Protein AF-A0A952P1G2-F1 (afdb_monomer_lite)

Radius of gyration: 32.98 Å; chains: 1; bounding box: 81×113×72 Å

pLDDT: mean 72.41, std 18.71, range [38.34, 98.12]

Foldseek 3Di:
DDPVVVVVVVVVVVVVVVVVVVVVVVVPPDDDDDDDDDDDDDDDPDDDDDDDDDDDDDDDDDDDDDPPWPLVVLVVLLVVLVVQQLVLQVQLLVLQVVLCVPPLWGAQDCVSSVGARPDPAHQKQKGALFWEDEDPVRPDDDPGGDHSLNLVVVCVVDVPVPSRYHYDPQHNPDDPNVCQVVDPPSQYIYSPKGKMKMWHDSRPDPDIFIWMAMNVRPIDGRDDPCVPPARQTPVRDHDDDDPDDPPDPPPPPDDDDDPVPDPDDDPPPPDPPDDDPPPPDPDDPDDDDDDDDDDDD

Secondary structure (DSSP, 8-state):
--HHHHHHHHHHHHHHHHHHHHHHHHTTTPPPPP---PPPP------PPPPPP-PPPP---PPS-----HHHHHHHHHHHHHHHHHHHHHHHHHHHHHHHHHHSS--S-HHHHT---SSSSBSSEEE-SS-----TT----------HHHHHHHHHHS--TT----B-HHHHT--GGGGGGG-SSTT-B-SS-BEEEEEE-SSSSS--EEEEEETT---EEEE-SSTT-PPB-TTSPBPP------------S-PPPPGGGS--PPPP-PPP--------PPPP--PPPP-------

Structure (mmCIF, N/CA/C/O backbone):
data_AF-A0A952P1G2-F1
#
_entry.id   AF-A0A952P1G2-F1
#
loop_
_atom_site.group_PDB
_atom_site.id
_atom_site.type_symbol
_atom_site.label_atom_id
_atom_site.label_alt_id
_atom_site.label_comp_id
_atom_site.label_asym_id
_atom_site.label_entity_id
_atom_site.label_seq_id
_atom_site.pdbx_PDB_ins_code
_atom_site.Cartn_x
_atom_site.Cartn_y
_atom_site.Cartn_z
_atom_site.occupancy
_atom_site.B_iso_or_equiv
_atom_site.auth_seq_id
_atom_site.auth_comp_id
_atom_site.auth_asym_id
_atom_site.auth_atom_id
_atom_site.pdbx_PDB_model_num
ATOM 1 N N . MET A 1 1 ? -32.934 -25.938 33.373 1.00 66.81 1 MET A N 1
ATOM 2 C CA . MET A 1 1 ? -31.722 -25.639 34.173 1.00 66.81 1 MET A CA 1
ATOM 3 C C . MET A 1 1 ? -32.025 -25.921 35.637 1.00 66.81 1 MET A C 1
ATOM 5 O O . MET A 1 1 ? -33.008 -25.389 36.138 1.00 66.81 1 MET A O 1
ATOM 9 N N . SER A 1 2 ? -31.257 -26.790 36.298 1.00 83.75 2 SER A N 1
ATOM 10 C CA . SER A 1 2 ? -31.527 -27.151 37.697 1.00 83.75 2 SER A CA 1
ATOM 11 C C . SER A 1 2 ? -31.123 -26.010 38.650 1.00 83.75 2 SER A C 1
ATOM 13 O O . SER A 1 2 ? -30.222 -25.237 38.309 1.00 83.75 2 SER A O 1
ATOM 15 N N . PRO A 1 3 ? -31.732 -25.884 39.843 1.00 85.38 3 PRO A N 1
ATOM 16 C CA . PRO A 1 3 ? -31.363 -24.852 40.820 1.00 85.38 3 PRO A CA 1
ATOM 17 C C . PRO A 1 3 ? -29.876 -24.894 41.212 1.00 85.38 3 PRO A C 1
ATOM 19 O O . PRO A 1 3 ? -29.270 -23.846 41.418 1.00 85.38 3 PRO A O 1
ATOM 22 N N . ARG A 1 4 ? -29.252 -26.081 41.195 1.00 81.06 4 ARG A N 1
ATOM 23 C CA . ARG A 1 4 ? -27.803 -26.245 41.410 1.00 81.06 4 ARG A CA 1
ATOM 24 C C . ARG A 1 4 ? -26.967 -25.610 40.298 1.00 81.06 4 ARG A C 1
ATOM 26 O O . ARG A 1 4 ? -25.946 -24.992 40.568 1.00 81.06 4 ARG A O 1
ATOM 33 N N . THR A 1 5 ? -27.429 -25.707 39.054 1.00 80.88 5 THR A N 1
ATOM 34 C CA . THR A 1 5 ? -26.749 -25.107 37.900 1.00 80.88 5 THR A CA 1
ATOM 35 C C . THR A 1 5 ? -26.820 -23.577 37.944 1.00 80.88 5 THR A C 1
ATOM 37 O O . THR A 1 5 ? -25.855 -22.913 37.588 1.00 80.88 5 THR A O 1
ATOM 40 N N . ARG A 1 6 ? -27.926 -23.000 38.438 1.00 82.62 6 ARG A N 1
ATOM 41 C CA . ARG A 1 6 ? -28.059 -21.539 38.601 1.00 82.62 6 ARG A CA 1
ATOM 42 C C . ARG A 1 6 ? -27.129 -20.988 39.684 1.00 82.62 6 ARG A C 1
ATOM 44 O O . ARG A 1 6 ? -26.503 -19.959 39.466 1.00 82.62 6 ARG A O 1
ATOM 51 N N . GLN A 1 7 ? -26.991 -21.688 40.811 1.00 85.06 7 GLN A N 1
ATOM 52 C CA . GLN A 1 7 ? -26.063 -21.285 41.876 1.00 85.06 7 GLN A CA 1
ATOM 53 C C . GLN A 1 7 ? -24.597 -21.340 41.428 1.00 85.06 7 GLN A C 1
ATOM 55 O O . GLN A 1 7 ? -23.834 -20.433 41.748 1.00 85.06 7 GLN A O 1
ATOM 60 N N . ALA A 1 8 ? -24.218 -22.351 40.639 1.00 86.56 8 ALA A N 1
ATOM 61 C CA . ALA A 1 8 ? -22.864 -22.454 40.100 1.00 86.56 8 ALA A CA 1
ATOM 62 C C . ALA A 1 8 ? -22.519 -21.287 39.157 1.00 86.56 8 ALA A C 1
ATOM 64 O O . ALA A 1 8 ? -21.443 -20.709 39.267 1.00 86.56 8 ALA A O 1
ATOM 65 N N . VAL A 1 9 ? -23.448 -20.891 38.278 1.00 88.50 9 VAL A N 1
ATOM 66 C CA . VAL A 1 9 ? -23.233 -19.771 37.344 1.00 88.50 9 VAL A CA 1
ATOM 67 C C . VAL A 1 9 ? -23.077 -18.443 38.089 1.00 88.50 9 VAL A C 1
ATOM 69 O O . VAL A 1 9 ? -22.163 -17.682 37.786 1.00 88.50 9 VAL A O 1
ATOM 72 N N . VAL A 1 10 ? -23.909 -18.187 39.104 1.00 90.25 10 VAL A N 1
ATOM 73 C CA . VAL A 1 10 ? -23.808 -16.963 39.919 1.00 90.25 10 VAL A CA 1
ATOM 74 C C . VAL A 1 10 ? -22.487 -16.915 40.692 1.00 90.25 10 VAL A C 1
ATOM 76 O O . VAL A 1 10 ? -21.851 -15.866 40.738 1.00 90.25 10 VAL A O 1
ATOM 79 N N . ALA A 1 11 ? -22.032 -18.045 41.244 1.00 91.06 11 ALA A N 1
ATOM 80 C CA . ALA A 1 11 ? -20.761 -18.115 41.964 1.00 91.06 11 ALA A CA 1
ATOM 81 C C . ALA A 1 11 ? -19.552 -17.827 41.056 1.00 91.06 11 ALA A C 1
ATOM 83 O O . ALA A 1 11 ? -18.656 -17.083 41.449 1.00 91.06 11 ALA A O 1
ATOM 84 N N . VAL A 1 12 ? -19.545 -18.363 39.830 1.00 93.25 12 VAL A N 1
ATOM 85 C CA . VAL A 1 12 ? -18.476 -18.103 38.848 1.00 93.25 12 VAL A CA 1
ATOM 86 C C . VAL A 1 12 ? -18.465 -16.635 38.425 1.00 93.25 12 VAL A C 1
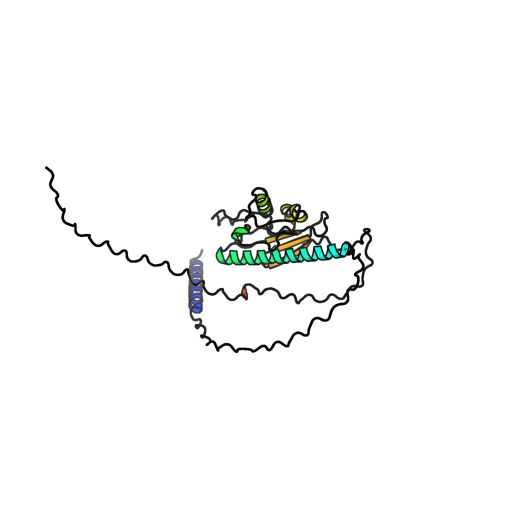ATOM 88 O O . VAL A 1 12 ? -17.402 -16.021 38.376 1.00 93.25 12 VAL A O 1
ATOM 91 N N . PHE A 1 13 ? -19.638 -16.046 38.184 1.00 94.44 13 PHE A N 1
ATOM 92 C CA . PHE A 1 13 ? -19.740 -14.640 37.793 1.00 94.44 13 PHE A CA 1
ATOM 93 C C . PHE A 1 13 ? -19.233 -13.700 38.896 1.00 94.44 13 PHE A C 1
ATOM 95 O O . PHE A 1 13 ? -18.503 -12.748 38.625 1.00 94.44 13 PHE A O 1
ATOM 102 N N . PHE A 1 14 ? -19.558 -14.005 40.156 1.00 95.06 14 PHE A N 1
ATOM 103 C CA . PHE A 1 14 ? -19.080 -13.237 41.303 1.00 95.06 14 PHE A CA 1
ATOM 104 C C . PHE A 1 14 ? -17.559 -13.352 41.475 1.00 95.06 14 PHE A C 1
ATOM 106 O O . PHE A 1 14 ? -16.889 -12.358 41.743 1.00 95.06 14 PHE A O 1
ATOM 113 N N . LEU A 1 15 ? -16.995 -14.546 41.258 1.00 94.94 15 LEU A N 1
ATOM 114 C CA . LEU A 1 15 ? -15.551 -14.770 41.329 1.00 94.94 15 LEU A CA 1
ATOM 115 C C . LEU A 1 15 ? -14.794 -13.974 40.253 1.00 94.94 15 LEU A C 1
ATOM 117 O O . LEU A 1 15 ? -13.759 -13.383 40.549 1.00 94.94 15 LEU A O 1
ATOM 121 N N . LEU A 1 16 ? -15.330 -13.915 39.028 1.00 94.12 16 LEU A N 1
ATOM 122 C CA . LEU A 1 16 ? -14.747 -13.135 37.932 1.00 94.12 16 LEU A CA 1
ATOM 123 C C . LEU A 1 16 ? -14.796 -11.626 38.200 1.00 94.12 16 LEU A C 1
ATOM 125 O O . LEU A 1 16 ? -13.813 -10.938 37.936 1.00 94.12 16 LEU A O 1
ATOM 129 N N . LEU A 1 17 ? -15.887 -11.121 38.786 1.00 94.88 17 LEU A N 1
ATOM 130 C CA . LEU A 1 17 ? -15.988 -9.718 39.205 1.00 94.88 17 LEU A CA 1
ATOM 131 C C . LEU A 1 17 ? -14.945 -9.361 40.269 1.00 94.88 17 LEU A C 1
ATOM 133 O O . LEU A 1 17 ? -14.252 -8.354 40.137 1.00 94.88 17 LEU A O 1
ATOM 137 N N . VAL A 1 18 ? -14.781 -10.208 41.290 1.00 93.56 18 VAL A N 1
ATOM 138 C CA . VAL A 1 18 ? -13.769 -9.997 42.339 1.00 93.56 18 VAL A CA 1
ATOM 139 C C . VAL A 1 18 ? -12.352 -10.023 41.751 1.00 93.56 18 VAL A C 1
ATOM 141 O O . VAL A 1 18 ? -11.529 -9.183 42.107 1.00 93.56 18 VAL A O 1
ATOM 144 N N . LEU A 1 19 ? -12.072 -10.929 40.807 1.00 90.56 19 LEU A N 1
ATOM 145 C CA . LEU A 1 19 ? -10.785 -10.996 40.104 1.00 90.56 19 LEU A CA 1
ATOM 146 C C . LEU A 1 19 ? -10.517 -9.763 39.229 1.00 90.56 19 LEU A C 1
ATOM 148 O O . LEU A 1 19 ? -9.381 -9.289 39.186 1.00 90.56 19 LEU A O 1
ATOM 152 N N . GLY A 1 20 ? -11.546 -9.235 38.561 1.00 89.75 20 GLY A N 1
ATOM 153 C CA . GLY A 1 20 ? -11.455 -8.010 37.765 1.00 89.75 20 GLY A CA 1
ATOM 154 C C . GLY A 1 20 ? -11.117 -6.791 38.622 1.00 89.75 20 GLY A C 1
ATOM 155 O O . GLY A 1 20 ? -10.149 -6.088 38.337 1.00 89.75 20 GLY A O 1
ATOM 156 N N . VAL A 1 21 ? -11.845 -6.597 39.728 1.00 87.69 21 VAL A N 1
ATOM 157 C CA . VAL A 1 21 ? -11.596 -5.494 40.674 1.00 87.69 21 VAL A CA 1
ATOM 158 C C . VAL A 1 21 ? -10.210 -5.614 41.312 1.00 87.69 21 VAL A C 1
ATOM 160 O O . VAL A 1 21 ? -9.493 -4.622 41.417 1.00 87.69 21 VAL A O 1
ATOM 163 N N . TRP A 1 22 ? -9.785 -6.826 41.679 1.00 88.56 22 TRP A N 1
ATOM 164 C CA . TRP A 1 22 ? -8.458 -7.048 42.254 1.00 88.56 22 TRP A CA 1
ATOM 165 C C . TRP A 1 22 ? -7.321 -6.717 41.276 1.00 88.56 22 TRP A C 1
ATOM 167 O O . TRP A 1 22 ? -6.328 -6.109 41.674 1.00 88.56 22 TRP A O 1
ATOM 177 N N . ARG A 1 23 ? -7.465 -7.063 39.988 1.00 82.81 23 ARG A N 1
ATOM 178 C CA . ARG A 1 23 ? -6.480 -6.689 38.959 1.00 82.81 23 ARG A CA 1
ATOM 179 C C . ARG A 1 23 ? -6.427 -5.185 38.726 1.00 82.81 23 ARG A C 1
ATOM 181 O O . ARG A 1 23 ? -5.333 -4.652 38.581 1.00 82.81 23 ARG A O 1
ATOM 188 N N . MET A 1 24 ? -7.580 -4.518 38.731 1.00 78.69 24 MET A N 1
ATOM 189 C CA . MET A 1 24 ? -7.649 -3.069 38.553 1.00 78.69 24 MET A CA 1
ATOM 190 C C . MET A 1 24 ? -6.992 -2.324 39.722 1.00 78.69 24 MET A C 1
ATOM 192 O O . MET A 1 24 ? -6.283 -1.352 39.498 1.00 78.69 24 MET A O 1
ATOM 196 N N . TRP A 1 25 ? -7.146 -2.812 40.957 1.00 76.75 25 TRP A N 1
ATOM 197 C CA . TRP A 1 25 ? -6.540 -2.177 42.133 1.00 76.75 25 TRP A CA 1
ATOM 198 C C . TRP A 1 25 ? -5.015 -2.355 42.194 1.00 76.75 25 TRP A C 1
ATOM 200 O O . TRP A 1 25 ? -4.303 -1.459 42.631 1.00 76.75 25 TRP A O 1
ATOM 210 N N . ARG A 1 26 ? -4.487 -3.479 41.691 1.00 76.88 26 ARG A N 1
ATOM 211 C CA . ARG A 1 26 ? -3.039 -3.754 41.695 1.00 76.88 26 ARG A CA 1
ATOM 212 C C . ARG A 1 26 ? -2.242 -2.919 40.684 1.00 76.88 26 ARG A C 1
ATOM 214 O O . ARG A 1 26 ? -1.024 -2.856 40.798 1.00 76.88 26 ARG A O 1
ATOM 221 N N . ALA A 1 27 ? -2.905 -2.309 39.701 1.00 65.44 27 ALA A N 1
ATOM 222 C CA . ALA A 1 27 ? -2.257 -1.446 38.714 1.00 65.44 27 ALA A CA 1
ATOM 223 C C . ALA A 1 27 ? -1.957 -0.031 39.250 1.00 65.44 27 ALA A C 1
ATOM 225 O O . ALA A 1 27 ? -1.168 0.686 38.645 1.00 65.44 27 ALA A O 1
ATOM 226 N N . SER A 1 28 ? -2.545 0.360 40.387 1.00 68.12 28 SER A N 1
ATOM 227 C CA . SER A 1 28 ? -2.452 1.729 40.915 1.00 68.12 28 SER A CA 1
ATOM 228 C C . SER A 1 28 ? -1.255 1.991 41.839 1.00 68.12 28 SER A C 1
ATOM 230 O O . SER A 1 28 ? -1.018 3.143 42.185 1.00 68.12 28 SER A O 1
ATOM 232 N N . ASP A 1 29 ? -0.491 0.963 42.221 1.00 62.62 29 ASP A N 1
ATOM 233 C CA . ASP A 1 29 ? 0.626 1.074 43.180 1.00 62.62 29 ASP A CA 1
ATOM 234 C C . ASP A 1 29 ? 2.015 1.141 42.509 1.00 62.62 29 ASP A C 1
ATOM 236 O O . ASP A 1 29 ? 3.032 0.818 43.129 1.00 62.62 29 ASP A O 1
ATOM 240 N N . ALA A 1 30 ? 2.101 1.541 41.236 1.00 64.50 30 ALA A N 1
ATOM 241 C CA . ALA A 1 30 ? 3.401 1.774 40.610 1.00 64.50 30 ALA A CA 1
ATOM 242 C C . ALA A 1 30 ? 4.097 2.980 41.286 1.00 64.50 30 ALA A C 1
ATOM 244 O O . ALA A 1 30 ? 3.522 4.071 41.311 1.00 64.50 30 ALA A O 1
ATOM 245 N N . PRO A 1 31 ? 5.309 2.816 41.853 1.00 63.97 31 PRO A N 1
ATOM 246 C CA . PRO A 1 31 ? 6.037 3.923 42.460 1.00 63.97 31 PRO A CA 1
ATOM 247 C C . PRO A 1 31 ? 6.391 4.970 41.397 1.00 63.97 31 PRO A C 1
ATOM 249 O O . PRO A 1 31 ? 6.771 4.626 40.277 1.00 63.97 31 PRO A O 1
ATOM 252 N N . ALA A 1 32 ? 6.252 6.247 41.757 1.00 60.59 32 ALA A N 1
ATOM 253 C CA . ALA A 1 32 ? 6.591 7.369 40.888 1.00 60.59 32 ALA A CA 1
ATOM 254 C C . ALA A 1 32 ? 8.065 7.286 40.440 1.00 60.59 32 ALA A C 1
ATOM 256 O O . ALA A 1 32 ? 8.918 6.944 41.265 1.00 60.59 32 ALA A O 1
ATOM 257 N N . PRO A 1 33 ? 8.380 7.593 39.167 1.00 61.78 33 PRO A N 1
ATOM 258 C CA . PRO A 1 33 ? 9.754 7.585 38.692 1.00 61.78 33 PRO A CA 1
ATOM 259 C C . PRO A 1 33 ? 10.579 8.633 39.445 1.00 61.78 33 PRO A C 1
ATOM 261 O O . PRO A 1 33 ? 10.185 9.791 39.593 1.00 61.78 33 PRO A O 1
ATOM 264 N N . GLU A 1 34 ? 11.720 8.180 39.949 1.00 57.75 34 GLU A N 1
ATOM 265 C CA . GLU A 1 34 ? 12.725 8.974 40.642 1.00 57.75 34 GLU A CA 1
ATOM 266 C C . GLU A 1 34 ? 13.269 10.044 39.680 1.00 57.75 34 GLU A C 1
ATOM 268 O O . GLU A 1 34 ? 13.730 9.738 38.580 1.00 57.75 34 GLU A O 1
ATOM 273 N N . VAL A 1 35 ? 13.149 11.316 40.070 1.00 53.97 35 VAL A N 1
ATOM 274 C CA . VAL A 1 35 ? 13.605 12.470 39.285 1.00 53.97 35 VAL A CA 1
ATOM 275 C C . VAL A 1 35 ? 15.130 12.420 39.200 1.00 53.97 35 VAL A C 1
ATOM 277 O O . VAL A 1 35 ? 15.819 12.677 40.187 1.00 53.97 35 VAL A O 1
ATOM 280 N N . ALA A 1 36 ? 15.655 12.072 38.026 1.00 56.56 36 ALA A N 1
ATOM 281 C CA . ALA A 1 36 ? 17.080 12.130 37.740 1.00 56.56 36 ALA A CA 1
ATOM 282 C C . ALA A 1 36 ? 17.529 13.597 37.657 1.00 56.56 36 ALA A C 1
ATOM 284 O O . ALA A 1 36 ? 17.083 14.358 36.801 1.00 56.56 36 ALA A O 1
ATOM 285 N N . THR A 1 37 ? 18.401 13.988 38.580 1.00 57.72 37 THR A N 1
ATOM 286 C CA . THR A 1 37 ? 19.102 15.272 38.600 1.00 57.72 37 THR A CA 1
ATOM 287 C C . THR A 1 37 ? 19.995 15.387 37.360 1.00 57.72 37 THR A C 1
ATOM 289 O O . THR A 1 37 ? 20.944 14.618 37.220 1.00 57.72 37 THR A O 1
ATOM 292 N N . GLU A 1 38 ? 19.701 16.332 36.464 1.00 48.12 38 GLU A N 1
ATOM 293 C CA . GLU A 1 38 ? 20.569 16.688 35.334 1.00 48.12 38 GLU A CA 1
ATOM 294 C C . GLU A 1 38 ? 21.926 17.213 35.837 1.00 48.12 38 GLU A C 1
ATOM 296 O O . GLU A 1 38 ? 21.999 18.194 36.583 1.00 48.12 38 GLU A O 1
ATOM 301 N N . GLU A 1 39 ? 23.013 16.563 35.414 1.00 57.03 39 GLU A N 1
ATOM 302 C CA . GLU A 1 39 ? 24.369 17.109 35.501 1.00 57.03 39 GLU A CA 1
ATOM 303 C C . GLU A 1 39 ? 24.613 18.122 34.363 1.00 57.03 39 GLU A C 1
ATOM 305 O O . GLU A 1 39 ? 24.076 17.963 33.263 1.00 57.03 39 GLU A O 1
ATOM 310 N N . PRO A 1 40 ? 25.421 19.175 34.588 1.00 65.81 40 PRO A N 1
ATOM 311 C CA . PRO A 1 40 ? 25.665 20.210 33.589 1.00 65.81 40 PRO A CA 1
ATOM 312 C C . PRO A 1 40 ? 26.497 19.699 32.395 1.00 65.81 40 PRO A C 1
ATOM 314 O O . PRO A 1 40 ? 27.316 18.789 32.546 1.00 65.81 40 PRO A O 1
ATOM 317 N N . PRO A 1 41 ? 26.349 20.316 31.207 1.00 61.38 41 PRO A N 1
ATOM 318 C CA . PRO A 1 41 ? 26.993 19.851 29.985 1.00 61.38 41 PRO A CA 1
ATOM 319 C C . PRO A 1 41 ? 28.518 20.021 30.028 1.00 61.38 41 PRO A C 1
ATOM 321 O O . PRO A 1 41 ? 29.045 21.102 30.294 1.00 61.38 41 PRO A O 1
ATOM 324 N N . VAL A 1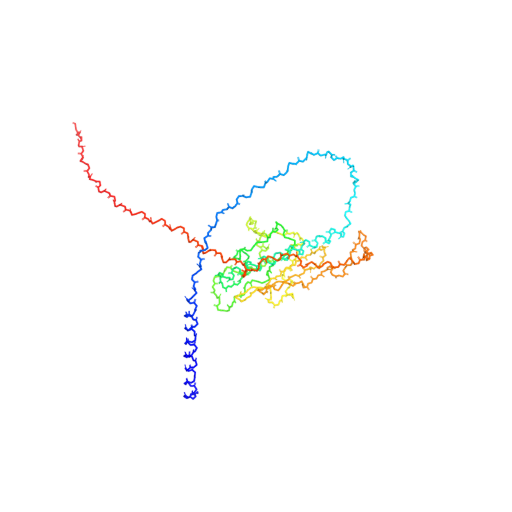 42 ? 29.224 18.938 29.700 1.00 58.22 42 VAL A N 1
ATOM 325 C CA . VAL A 1 42 ? 30.669 18.917 29.454 1.00 58.22 42 VAL A CA 1
ATOM 326 C C . VAL A 1 42 ? 30.947 19.544 28.088 1.00 58.22 42 VAL A C 1
ATOM 328 O O . VAL A 1 42 ? 30.596 18.991 27.046 1.00 58.22 42 VAL A O 1
ATOM 331 N N . THR A 1 43 ? 31.603 20.701 28.086 1.00 44.59 43 THR A N 1
ATOM 332 C CA . THR A 1 43 ? 32.107 21.358 26.877 1.00 44.59 43 THR A CA 1
ATOM 333 C C . THR A 1 43 ? 33.313 20.581 26.341 1.00 44.59 43 THR A C 1
ATOM 335 O O . THR A 1 43 ? 34.406 20.658 26.899 1.00 44.59 43 THR A O 1
ATOM 338 N N . LEU A 1 44 ? 33.132 19.818 25.262 1.00 49.00 44 LEU A N 1
ATOM 339 C CA . LEU A 1 44 ? 34.240 19.215 24.518 1.00 49.00 44 LEU A CA 1
ATOM 340 C C . LEU A 1 44 ? 34.770 20.225 23.489 1.00 49.00 44 LEU A C 1
ATOM 342 O O . LEU A 1 44 ? 34.174 20.418 22.429 1.00 49.00 44 LEU A O 1
ATOM 346 N N . GLU A 1 45 ? 35.904 20.862 23.793 1.00 45.38 45 GLU A N 1
ATOM 347 C CA . GLU A 1 45 ? 36.718 21.565 22.796 1.00 45.38 45 GLU A CA 1
ATOM 348 C C . GLU A 1 45 ? 37.231 20.553 21.759 1.00 45.38 45 GLU A C 1
ATOM 350 O O . GLU A 1 45 ? 38.171 19.796 22.000 1.00 45.38 45 GLU A O 1
ATOM 355 N N . THR A 1 46 ? 36.591 20.524 20.589 1.00 49.34 46 THR A N 1
ATOM 356 C CA . THR A 1 46 ? 37.102 19.812 19.414 1.00 49.34 46 THR A CA 1
ATOM 357 C C . THR A 1 46 ? 38.025 20.750 18.646 1.00 49.34 46 THR A C 1
ATOM 359 O O . THR A 1 46 ? 37.586 21.608 17.881 1.00 49.34 46 THR A O 1
ATOM 362 N N . THR A 1 47 ? 39.326 20.587 18.863 1.00 43.50 47 THR A N 1
ATOM 363 C CA . THR A 1 47 ? 40.379 21.185 18.040 1.00 43.50 47 THR A CA 1
ATOM 364 C C . THR A 1 47 ? 40.349 20.541 16.652 1.00 43.50 47 THR A C 1
ATOM 366 O O . THR A 1 47 ? 40.742 19.387 16.490 1.00 43.50 47 THR A O 1
ATOM 369 N N . PHE A 1 48 ? 39.881 21.277 15.644 1.00 46.59 48 PHE A N 1
ATOM 370 C CA . PHE A 1 48 ? 39.994 20.880 14.240 1.00 46.59 48 PHE A CA 1
ATOM 371 C C . PHE A 1 48 ? 41.443 21.067 13.761 1.00 46.59 48 PHE A C 1
ATOM 373 O O . PHE A 1 48 ? 41.971 22.175 13.887 1.00 46.59 48 PHE A O 1
ATOM 380 N N . PRO A 1 49 ? 42.107 20.041 13.199 1.00 53.41 49 PRO A N 1
ATOM 381 C CA . PRO A 1 49 ? 43.372 20.245 12.513 1.00 53.41 49 PRO A CA 1
ATOM 382 C C . PRO A 1 49 ? 43.157 20.998 11.193 1.00 53.41 49 PRO A C 1
ATOM 384 O O . PRO A 1 49 ? 42.236 20.718 10.427 1.00 53.41 49 PRO A O 1
ATOM 387 N N . GLU A 1 50 ? 44.044 21.960 10.961 1.00 50.72 50 GLU A N 1
ATOM 388 C CA . GLU A 1 50 ? 44.155 22.814 9.780 1.00 50.72 50 GLU A CA 1
ATOM 389 C C . GLU A 1 50 ? 44.172 22.004 8.469 1.00 50.72 50 GLU A C 1
ATOM 391 O O . GLU A 1 50 ? 44.996 21.110 8.271 1.00 50.72 50 GLU A O 1
ATOM 396 N N . THR A 1 51 ? 43.262 22.350 7.558 1.00 53.16 51 THR A N 1
ATOM 397 C CA . THR A 1 51 ? 43.186 21.848 6.181 1.00 53.16 51 THR A CA 1
ATOM 398 C C . THR A 1 51 ? 44.455 22.212 5.396 1.00 53.16 51 THR A C 1
ATOM 400 O O . THR A 1 51 ? 44.710 23.403 5.198 1.00 53.16 51 THR A O 1
ATOM 403 N N . PRO A 1 52 ? 45.239 21.253 4.867 1.00 53.94 52 PRO A N 1
ATOM 404 C CA . PRO A 1 52 ? 46.282 21.581 3.905 1.00 53.94 52 PRO A CA 1
ATOM 405 C C . PRO A 1 52 ? 45.671 21.995 2.555 1.00 53.94 52 PRO A C 1
ATOM 407 O O . PRO A 1 52 ? 44.677 21.437 2.090 1.00 53.94 52 PRO A O 1
ATOM 410 N N . ALA A 1 53 ? 46.293 23.004 1.944 1.00 57.91 53 ALA A N 1
ATOM 411 C CA . ALA A 1 53 ? 45.908 23.666 0.699 1.00 57.91 53 ALA A CA 1
ATOM 412 C C . ALA A 1 53 ? 45.632 22.709 -0.490 1.00 57.91 53 ALA A C 1
ATOM 414 O O . ALA A 1 53 ? 46.215 21.625 -0.567 1.00 57.91 53 ALA A O 1
ATOM 415 N N . PRO A 1 54 ? 44.799 23.127 -1.467 1.00 50.81 54 PRO A N 1
ATOM 416 C CA . PRO A 1 54 ? 44.416 22.294 -2.603 1.00 50.81 54 PRO A CA 1
ATOM 417 C C . PRO A 1 54 ? 45.606 22.042 -3.536 1.00 50.81 54 PRO A C 1
ATOM 419 O O . PRO A 1 54 ? 46.118 22.953 -4.189 1.00 50.81 54 PRO A O 1
ATOM 422 N N . VAL A 1 55 ? 46.027 20.781 -3.637 1.00 49.28 55 VAL A N 1
ATOM 423 C CA . VAL A 1 55 ? 46.940 20.329 -4.689 1.00 49.28 55 VAL A CA 1
ATOM 424 C C . VAL A 1 55 ? 46.144 20.235 -5.991 1.00 49.28 55 VAL A C 1
ATOM 426 O O . VAL A 1 55 ? 45.148 19.519 -6.081 1.00 49.28 55 VAL A O 1
ATOM 429 N N . ALA A 1 56 ? 46.579 20.995 -6.995 1.00 48.25 56 ALA A N 1
ATOM 430 C CA . ALA A 1 56 ? 46.009 21.003 -8.335 1.00 48.25 56 ALA A CA 1
ATOM 431 C C . ALA A 1 56 ? 45.953 19.581 -8.921 1.00 48.25 56 ALA A C 1
ATOM 433 O O . ALA A 1 56 ? 46.980 18.924 -9.091 1.00 48.25 56 ALA A O 1
ATOM 434 N N . SER A 1 57 ? 44.744 19.120 -9.243 1.00 48.84 57 SER A N 1
ATOM 435 C CA . SER A 1 57 ? 44.535 17.872 -9.978 1.00 48.84 57 SER A CA 1
ATOM 436 C C . SER A 1 57 ? 44.922 18.064 -11.450 1.00 48.84 57 SER A C 1
ATOM 438 O O . SER A 1 57 ? 44.477 19.037 -12.064 1.00 48.84 57 SER A O 1
ATOM 440 N N . PRO A 1 58 ? 45.725 17.170 -12.051 1.00 45.03 58 PRO A N 1
ATOM 441 C CA . PRO A 1 58 ? 45.981 17.211 -13.481 1.00 45.03 58 PRO A CA 1
ATOM 442 C C . PRO A 1 58 ? 44.713 16.816 -14.246 1.00 45.03 58 PRO A C 1
ATOM 444 O O . PRO A 1 58 ? 44.154 15.741 -14.033 1.00 45.03 58 PRO A O 1
ATOM 447 N N . SER A 1 59 ? 44.282 17.689 -15.160 1.00 46.38 59 SER A N 1
ATOM 448 C CA . SER A 1 59 ? 43.274 17.397 -16.181 1.00 46.38 59 SER A CA 1
ATOM 449 C C . SER A 1 59 ? 43.696 16.179 -17.002 1.00 46.38 59 SER A C 1
ATOM 451 O O . SER A 1 59 ? 44.484 16.289 -17.940 1.00 46.38 59 SER A O 1
ATOM 453 N N . ALA A 1 60 ? 43.159 15.013 -16.656 1.00 44.34 60 ALA A N 1
ATOM 454 C CA . ALA A 1 60 ? 43.160 13.851 -17.523 1.00 44.34 60 ALA A CA 1
ATOM 455 C C . ALA A 1 60 ? 41.919 13.929 -18.417 1.00 44.34 60 ALA A C 1
ATOM 457 O O . ALA A 1 60 ? 40.783 13.867 -17.949 1.00 44.34 60 ALA A O 1
ATOM 458 N N . THR A 1 61 ? 42.157 14.097 -19.715 1.00 47.22 61 THR A N 1
ATOM 459 C CA . THR A 1 61 ? 41.176 13.948 -20.788 1.00 47.22 61 THR A CA 1
ATOM 460 C C . THR A 1 61 ? 40.448 12.613 -20.630 1.00 47.22 61 THR A C 1
ATOM 462 O O . THR A 1 61 ? 41.004 11.556 -20.924 1.00 47.22 61 THR A O 1
ATOM 465 N N . ARG A 1 62 ? 39.207 12.659 -20.139 1.00 38.97 62 ARG A N 1
ATOM 466 C CA . ARG A 1 62 ? 38.310 11.504 -20.059 1.00 38.97 62 ARG A CA 1
ATOM 467 C C . ARG A 1 62 ? 37.920 11.105 -21.488 1.00 38.97 62 ARG A C 1
ATOM 469 O O . ARG A 1 62 ? 37.331 11.938 -22.181 1.00 38.97 62 ARG A O 1
ATOM 476 N N . PRO A 1 63 ? 38.225 9.881 -21.957 1.00 42.75 63 PRO A N 1
ATOM 477 C CA . PRO A 1 63 ? 37.647 9.400 -23.199 1.00 42.75 63 PRO A CA 1
ATOM 478 C C . PRO A 1 63 ? 36.129 9.321 -23.018 1.00 42.75 63 PRO A C 1
ATOM 480 O O . PRO A 1 63 ? 35.619 8.741 -22.058 1.00 42.75 63 PRO A O 1
ATOM 483 N N . ALA A 1 64 ? 35.419 9.995 -23.918 1.00 51.50 64 ALA A N 1
ATOM 484 C CA . ALA A 1 64 ? 33.997 9.813 -24.109 1.00 51.50 64 ALA A CA 1
ATOM 485 C C . ALA A 1 64 ? 33.762 8.379 -24.590 1.00 51.50 64 ALA A C 1
ATOM 487 O O . ALA A 1 64 ? 34.361 7.979 -25.583 1.00 51.50 64 ALA A O 1
ATOM 488 N N . ASP A 1 65 ? 32.939 7.657 -23.835 1.00 50.66 65 ASP A N 1
ATOM 489 C CA . ASP A 1 65 ? 32.041 6.560 -24.219 1.00 50.66 65 ASP A CA 1
ATOM 490 C C . ASP A 1 65 ? 32.001 5.552 -23.063 1.00 50.66 65 ASP A C 1
ATOM 492 O O . ASP A 1 65 ? 32.797 4.623 -22.955 1.00 50.66 65 ASP A O 1
ATOM 496 N N . THR A 1 66 ? 31.112 5.820 -22.110 1.00 41.03 66 THR A N 1
ATOM 497 C CA . THR A 1 66 ? 30.682 4.834 -21.116 1.00 41.03 66 THR A CA 1
ATOM 498 C C . THR A 1 66 ? 29.198 4.641 -21.360 1.00 41.03 66 THR A C 1
ATOM 500 O O . THR A 1 66 ? 28.359 5.133 -20.613 1.00 41.03 66 THR A O 1
ATOM 503 N N . SER A 1 67 ? 28.869 4.012 -22.486 1.00 44.75 67 SER A N 1
ATOM 504 C CA . SER A 1 67 ? 27.579 3.354 -22.624 1.00 44.75 67 SER A CA 1
ATOM 505 C C . SER A 1 67 ? 27.532 2.270 -21.551 1.00 44.75 67 SER A C 1
ATOM 507 O O . SER A 1 67 ? 28.182 1.229 -21.658 1.00 44.75 67 SER A O 1
ATOM 509 N N . VAL A 1 68 ? 26.839 2.562 -20.448 1.00 44.28 68 VAL A N 1
ATOM 510 C CA . VAL A 1 68 ? 26.482 1.536 -19.472 1.00 44.28 68 VAL A CA 1
ATOM 511 C C . VAL A 1 68 ? 25.764 0.437 -20.260 1.00 44.28 68 VAL A C 1
ATOM 513 O O . VAL A 1 68 ? 24.884 0.752 -21.070 1.00 44.28 68 VAL A O 1
ATOM 516 N N . PRO A 1 69 ? 26.177 -0.838 -20.145 1.00 48.31 69 PRO A N 1
ATOM 517 C CA . PRO A 1 69 ? 25.473 -1.902 -20.834 1.00 48.31 69 PRO A CA 1
ATOM 518 C C . PRO A 1 69 ? 24.007 -1.861 -20.376 1.00 48.31 69 PRO A C 1
ATOM 520 O O . PRO A 1 69 ? 23.774 -1.817 -19.167 1.00 48.31 69 PRO A O 1
ATOM 523 N N . PRO A 1 70 ? 23.027 -1.911 -21.299 1.00 56.34 70 PRO A N 1
ATOM 524 C CA . PRO A 1 70 ? 21.602 -1.628 -21.042 1.00 56.34 70 PRO A CA 1
ATOM 525 C C . PRO A 1 70 ? 20.955 -2.498 -19.950 1.00 56.34 70 PRO A C 1
ATOM 527 O O . PRO A 1 70 ? 19.831 -2.264 -19.522 1.00 56.34 70 PRO A O 1
ATOM 530 N N . ASN A 1 71 ? 21.678 -3.511 -19.494 1.00 63.50 71 ASN A N 1
ATOM 531 C CA . ASN A 1 71 ? 21.270 -4.479 -18.504 1.00 63.50 71 ASN A CA 1
ATOM 532 C C . ASN A 1 71 ? 21.632 -4.097 -17.059 1.00 63.50 71 ASN A C 1
ATOM 534 O O . ASN A 1 71 ? 20.890 -4.418 -16.136 1.00 63.50 71 ASN A O 1
ATOM 538 N N . LEU A 1 72 ? 22.750 -3.386 -16.847 1.00 65.44 72 LEU A N 1
ATOM 539 C CA . LEU A 1 72 ? 23.136 -2.921 -15.509 1.00 65.44 72 LEU A CA 1
ATOM 540 C C . LEU A 1 72 ? 22.175 -1.821 -15.038 1.00 65.44 72 LEU A C 1
ATOM 542 O O . LEU A 1 72 ? 21.662 -1.888 -13.924 1.00 65.44 72 LEU A O 1
ATOM 546 N N . ASP A 1 73 ? 21.829 -0.897 -15.938 1.00 76.88 73 ASP A N 1
ATOM 547 C CA . ASP A 1 73 ? 20.838 0.157 -15.689 1.00 76.88 73 ASP A CA 1
ATOM 548 C C . ASP A 1 73 ? 19.459 -0.413 -15.320 1.00 76.88 73 ASP A C 1
ATOM 550 O O . ASP A 1 73 ? 18.752 0.140 -14.474 1.00 76.88 73 ASP A O 1
ATOM 554 N N . ARG A 1 74 ? 19.070 -1.537 -15.939 1.00 76.69 74 ARG A N 1
ATOM 555 C CA . ARG A 1 74 ? 17.806 -2.233 -15.664 1.00 76.69 74 ARG A CA 1
ATOM 556 C C . ARG A 1 74 ? 17.798 -2.858 -14.272 1.00 76.69 74 ARG A C 1
ATOM 558 O O . ARG A 1 74 ? 16.841 -2.655 -13.534 1.00 76.69 74 ARG A O 1
ATOM 565 N N . LEU A 1 75 ? 18.866 -3.555 -13.882 1.00 80.94 75 LEU A N 1
ATOM 566 C CA . LEU A 1 75 ? 18.978 -4.160 -12.549 1.00 80.94 75 LEU A CA 1
ATOM 567 C C . LEU A 1 75 ? 19.042 -3.107 -11.436 1.00 80.94 75 LEU A C 1
ATOM 569 O O . LEU A 1 75 ? 18.412 -3.268 -10.390 1.00 80.94 75 LEU A O 1
ATOM 573 N N . GLU A 1 76 ? 19.765 -2.010 -11.657 1.00 85.00 76 GLU A N 1
ATOM 574 C CA . GLU A 1 76 ? 19.819 -0.897 -10.708 1.00 85.00 76 GLU A CA 1
ATOM 575 C C . GLU A 1 76 ? 18.466 -0.189 -10.585 1.00 85.00 76 GLU A C 1
ATOM 577 O O . GLU A 1 76 ? 18.026 0.123 -9.473 1.00 85.00 76 GLU A O 1
ATOM 582 N N . ARG A 1 77 ? 17.760 0.013 -11.707 1.00 84.81 77 ARG A N 1
ATOM 583 C CA . ARG A 1 77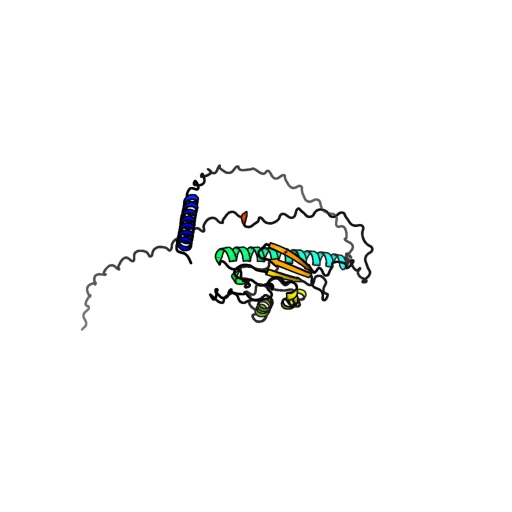 ? 16.379 0.515 -11.711 1.00 84.81 77 ARG A CA 1
ATOM 584 C C . ARG A 1 77 ? 15.457 -0.420 -10.929 1.00 84.81 77 ARG A C 1
ATOM 586 O O . ARG A 1 77 ? 14.764 0.062 -10.037 1.00 84.81 77 ARG A O 1
ATOM 593 N N . ALA A 1 78 ? 15.482 -1.719 -11.216 1.00 87.62 78 ALA A N 1
ATOM 594 C CA . ALA A 1 78 ? 14.668 -2.718 -10.532 1.00 87.62 78 ALA A CA 1
ATOM 595 C C . ALA A 1 78 ? 14.927 -2.703 -9.019 1.00 87.62 78 ALA A C 1
ATOM 597 O O . ALA A 1 78 ? 13.991 -2.554 -8.236 1.00 87.62 78 ALA A O 1
ATOM 598 N N . ARG A 1 79 ? 16.197 -2.729 -8.582 1.00 89.50 79 ARG A N 1
ATOM 599 C CA . ARG A 1 79 ? 16.556 -2.592 -7.156 1.00 89.50 79 ARG A CA 1
ATOM 600 C C . ARG A 1 79 ? 15.990 -1.328 -6.529 1.00 89.50 79 ARG A C 1
ATOM 602 O O . ARG A 1 79 ? 15.441 -1.396 -5.433 1.00 89.50 79 ARG A O 1
ATOM 609 N N . ARG A 1 80 ? 16.120 -0.182 -7.203 1.00 89.94 80 ARG A N 1
ATOM 610 C CA . ARG A 1 80 ? 15.604 1.093 -6.694 1.00 89.94 80 ARG A CA 1
ATOM 611 C C . ARG A 1 80 ? 14.092 1.031 -6.480 1.00 89.94 80 ARG A C 1
ATOM 613 O O . ARG A 1 80 ? 13.634 1.416 -5.409 1.00 89.94 80 ARG A O 1
ATOM 620 N N . ILE A 1 81 ? 13.343 0.518 -7.457 1.00 90.25 81 ILE A N 1
ATOM 621 C CA . ILE A 1 81 ? 11.880 0.400 -7.372 1.00 90.25 81 ILE A CA 1
ATOM 622 C C . ILE A 1 81 ? 11.480 -0.584 -6.263 1.00 90.25 81 ILE A C 1
ATOM 624 O O . ILE A 1 81 ? 10.602 -0.282 -5.461 1.00 90.25 81 ILE A O 1
ATOM 628 N N . ARG A 1 82 ? 12.170 -1.724 -6.135 1.00 92.62 82 ARG A N 1
ATOM 629 C CA . ARG A 1 82 ? 11.935 -2.687 -5.043 1.00 92.62 82 ARG A CA 1
ATOM 630 C C . ARG A 1 82 ? 12.135 -2.048 -3.668 1.00 92.62 82 ARG A C 1
ATOM 632 O O . ARG A 1 82 ? 11.317 -2.242 -2.771 1.00 92.62 82 ARG A O 1
ATOM 639 N N . SER A 1 83 ? 13.200 -1.268 -3.495 1.00 93.06 83 SER A N 1
ATOM 640 C CA . SER A 1 83 ? 13.439 -0.525 -2.253 1.00 93.06 83 SER A CA 1
ATOM 641 C C . SER A 1 83 ? 12.356 0.526 -1.999 1.00 93.06 83 SER A C 1
ATOM 643 O O . SER A 1 83 ? 11.859 0.622 -0.880 1.00 93.06 83 SER A O 1
ATOM 645 N N . GLU A 1 84 ? 11.937 1.262 -3.033 1.00 92.12 84 GLU A N 1
ATOM 646 C CA . GLU A 1 84 ? 10.838 2.236 -2.969 1.00 92.12 84 GLU A CA 1
ATOM 647 C C . GLU A 1 84 ? 9.526 1.589 -2.491 1.00 92.12 84 GLU A C 1
ATOM 649 O O . GLU A 1 84 ? 8.863 2.121 -1.599 1.00 92.12 84 GLU A O 1
ATOM 654 N N . ILE A 1 85 ? 9.184 0.410 -3.018 1.00 93.69 85 ILE A N 1
ATOM 655 C CA . ILE A 1 85 ? 7.990 -0.350 -2.623 1.00 93.69 85 ILE A CA 1
ATOM 656 C C . ILE A 1 85 ? 8.064 -0.779 -1.160 1.00 93.69 85 ILE A C 1
ATOM 658 O O . ILE A 1 85 ? 7.120 -0.553 -0.404 1.00 93.69 85 ILE A O 1
ATOM 662 N N . LYS A 1 86 ? 9.191 -1.361 -0.734 1.00 94.38 86 LYS A N 1
ATOM 663 C CA . LYS A 1 86 ? 9.372 -1.810 0.655 1.00 94.38 86 LYS A CA 1
ATOM 664 C C . LYS A 1 86 ? 9.262 -0.650 1.643 1.00 94.38 86 LYS A C 1
ATOM 666 O O . LYS A 1 86 ? 8.606 -0.795 2.676 1.00 94.38 86 LYS A O 1
ATOM 671 N N . ILE A 1 87 ? 9.870 0.495 1.323 1.00 94.25 87 ILE A N 1
ATOM 672 C CA . ILE A 1 87 ? 9.783 1.718 2.132 1.00 94.25 87 ILE A CA 1
ATOM 673 C C . ILE A 1 87 ? 8.333 2.208 2.188 1.00 94.25 87 ILE A C 1
ATOM 675 O O . ILE A 1 87 ? 7.825 2.465 3.276 1.00 94.25 87 ILE A O 1
ATOM 679 N N . SER A 1 88 ? 7.650 2.267 1.043 1.00 93.62 88 SER A N 1
ATOM 680 C CA . SER A 1 88 ? 6.268 2.751 0.951 1.00 93.62 88 SER A CA 1
ATOM 681 C C . SER A 1 88 ? 5.296 1.878 1.747 1.00 93.62 88 SER A C 1
ATOM 683 O O . SER A 1 88 ? 4.546 2.400 2.566 1.00 93.62 88 SER A O 1
ATOM 685 N N . LEU A 1 89 ? 5.356 0.552 1.583 1.00 95.62 89 LEU A N 1
ATOM 686 C CA . LEU A 1 89 ? 4.520 -0.394 2.331 1.00 95.62 89 LEU A CA 1
ATOM 687 C C . LEU A 1 89 ? 4.802 -0.347 3.837 1.00 95.62 89 LEU A C 1
ATOM 689 O O . LEU A 1 89 ? 3.876 -0.400 4.642 1.00 95.62 89 LEU A O 1
ATOM 693 N N . SER A 1 90 ? 6.070 -0.204 4.229 1.00 96.19 90 SER A N 1
ATOM 694 C CA . SER A 1 90 ? 6.440 -0.073 5.643 1.00 96.19 90 SER A CA 1
ATOM 695 C C . SER A 1 90 ? 5.951 1.246 6.245 1.00 96.19 90 SER A C 1
ATOM 697 O O . SER A 1 90 ? 5.507 1.267 7.392 1.00 96.19 90 SER A O 1
ATOM 699 N N . GLY A 1 91 ? 6.012 2.336 5.475 1.00 95.38 91 GLY A N 1
ATOM 700 C CA . GLY A 1 91 ? 5.468 3.635 5.863 1.00 95.38 91 GLY A CA 1
ATOM 701 C C . GLY A 1 91 ? 3.951 3.592 6.019 1.00 95.38 91 GLY A C 1
ATOM 702 O O . GLY A 1 91 ? 3.438 4.081 7.021 1.00 95.38 91 GLY A O 1
ATOM 703 N N . LEU A 1 92 ? 3.250 2.946 5.081 1.00 95.31 92 LEU A N 1
ATOM 704 C CA . LEU A 1 92 ? 1.799 2.771 5.149 1.00 95.31 92 LEU A CA 1
ATOM 705 C C . LEU A 1 92 ? 1.416 1.954 6.383 1.00 95.31 92 LEU A C 1
ATOM 707 O O . LEU A 1 92 ? 0.556 2.371 7.147 1.00 95.31 92 LEU A O 1
ATOM 711 N N . TYR A 1 93 ? 2.125 0.852 6.648 1.00 97.62 93 TYR A N 1
ATOM 712 C CA . TYR A 1 93 ? 1.933 0.077 7.872 1.00 97.62 93 TYR A CA 1
ATOM 713 C C . TYR A 1 93 ? 2.092 0.934 9.133 1.00 97.62 93 TYR A C 1
ATOM 715 O O . TYR A 1 93 ? 1.266 0.855 10.039 1.00 97.62 93 TYR A O 1
ATOM 723 N N . ALA A 1 94 ? 3.141 1.755 9.215 1.00 97.62 94 ALA A N 1
ATOM 724 C CA . ALA A 1 94 ? 3.362 2.599 10.384 1.00 97.62 94 ALA A CA 1
ATOM 725 C C . ALA A 1 94 ? 2.225 3.618 10.579 1.00 97.62 94 ALA A C 1
ATOM 727 O O . ALA A 1 94 ? 1.764 3.798 11.705 1.00 97.62 94 ALA A O 1
ATOM 728 N N . ALA A 1 95 ? 1.756 4.229 9.490 1.00 96.56 95 ALA A N 1
ATOM 729 C CA . ALA A 1 95 ? 0.665 5.194 9.519 1.00 96.56 95 ALA A CA 1
ATOM 730 C C . ALA A 1 95 ? -0.672 4.543 9.916 1.00 96.56 95 ALA A C 1
ATOM 732 O O . ALA A 1 95 ? -1.339 5.031 10.822 1.00 96.56 95 ALA A O 1
ATOM 733 N N . GLU A 1 96 ? -1.006 3.379 9.353 1.00 96.75 96 GLU A N 1
ATOM 734 C CA . GLU A 1 96 ? -2.187 2.592 9.741 1.00 96.75 96 GLU A CA 1
ATOM 735 C C . GLU A 1 96 ? -2.169 2.219 11.228 1.00 96.75 96 GLU A C 1
ATOM 737 O O . GLU A 1 96 ? -3.177 2.314 11.924 1.00 96.75 96 GLU A O 1
ATOM 742 N N . ARG A 1 97 ? -1.006 1.819 11.760 1.00 97.94 97 ARG A N 1
ATOM 743 C CA . ARG A 1 97 ? -0.859 1.496 13.188 1.00 97.94 97 ARG A CA 1
ATOM 744 C C . ARG A 1 97 ? -1.038 2.719 14.085 1.00 97.94 97 ARG A C 1
ATOM 746 O O . ARG A 1 97 ? -1.626 2.582 15.159 1.00 97.94 97 ARG A O 1
ATOM 753 N N . ALA A 1 98 ? -0.539 3.880 13.665 1.00 97.00 98 ALA A N 1
ATOM 754 C CA . ALA A 1 98 ? -0.756 5.136 14.375 1.00 97.00 98 ALA A CA 1
ATOM 755 C C . ALA A 1 98 ? -2.246 5.511 14.358 1.00 97.00 98 ALA A C 1
ATOM 757 O O . ALA A 1 98 ? -2.847 5.673 15.419 1.00 97.00 98 ALA A O 1
ATOM 758 N N . PHE A 1 99 ? -2.867 5.505 13.178 1.00 94.94 99 PHE A N 1
ATOM 759 C CA . PHE A 1 99 ? -4.289 5.785 13.001 1.00 94.94 99 PHE A CA 1
ATOM 760 C C . PHE A 1 99 ? -5.185 4.843 13.820 1.00 94.94 99 PHE A C 1
ATOM 762 O O . PHE A 1 99 ? -6.123 5.291 14.484 1.00 94.94 99 PHE A O 1
ATOM 769 N N . TYR A 1 100 ? -4.874 3.545 13.848 1.00 95.06 100 TYR A N 1
ATOM 770 C CA . TYR A 1 100 ? -5.596 2.564 14.658 1.00 95.06 100 TYR A CA 1
ATOM 771 C C . TYR A 1 100 ? -5.534 2.879 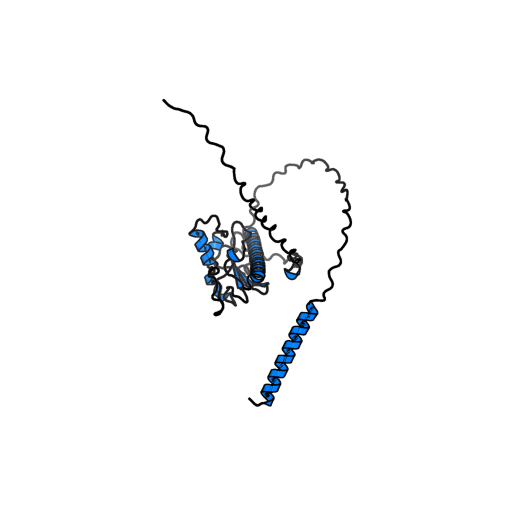16.154 1.00 95.06 100 TYR A C 1
ATOM 773 O O . TYR A 1 100 ? -6.517 2.688 16.870 1.00 95.06 100 TYR A O 1
ATOM 781 N N . SER A 1 101 ? -4.391 3.366 16.645 1.00 96.00 101 SER A N 1
ATOM 782 C CA . SER A 1 101 ? -4.226 3.696 18.064 1.00 96.00 101 SER A CA 1
ATOM 783 C C . SER A 1 101 ? -5.139 4.840 18.527 1.00 96.00 101 SER A C 1
ATOM 785 O O . SER A 1 101 ? -5.527 4.873 19.694 1.00 96.00 101 SER A O 1
ATOM 787 N N . GLU A 1 102 ? -5.529 5.724 17.606 1.00 92.31 102 GLU A N 1
ATOM 788 C CA . GLU A 1 102 ? -6.386 6.882 17.868 1.00 92.31 102 GLU A CA 1
ATOM 789 C C . GLU A 1 102 ? -7.864 6.595 17.580 1.00 92.31 102 GLU A C 1
ATOM 791 O O . GLU A 1 102 ? -8.744 6.968 18.357 1.00 92.31 102 GLU A O 1
ATOM 796 N N . SER A 1 103 ? -8.146 5.923 16.463 1.00 90.12 103 SER A N 1
ATOM 797 C CA . SER A 1 103 ? -9.506 5.718 15.953 1.00 90.12 103 SER A CA 1
ATOM 798 C C . SER A 1 103 ? -10.126 4.376 16.355 1.00 90.12 103 SER A C 1
ATOM 800 O O . SER A 1 103 ? -11.348 4.226 16.309 1.00 90.12 103 SER A O 1
ATOM 802 N N . GLY A 1 104 ? -9.303 3.398 16.749 1.00 91.25 104 GLY A N 1
ATOM 803 C CA . GLY A 1 104 ? -9.722 2.026 17.032 1.00 91.25 104 GLY A CA 1
ATOM 804 C C . GLY A 1 104 ? -10.054 1.188 15.792 1.00 91.25 104 GLY A C 1
ATOM 805 O O . GLY A 1 104 ? -10.653 0.126 15.947 1.00 91.25 104 GLY A O 1
ATOM 806 N N . ARG A 1 105 ? -9.700 1.652 14.586 1.00 91.56 105 ARG A N 1
ATOM 807 C CA . ARG A 1 105 ? -9.907 0.946 13.310 1.00 91.56 105 ARG A CA 1
ATOM 808 C C . ARG A 1 105 ? -8.801 1.269 12.304 1.00 91.56 105 ARG A C 1
ATOM 810 O O . ARG A 1 105 ? -8.061 2.229 12.488 1.00 91.56 105 ARG A O 1
ATOM 817 N N . TYR A 1 106 ? -8.711 0.498 11.226 1.00 93.38 106 TYR A N 1
ATOM 818 C CA . TYR A 1 106 ? -7.895 0.854 10.063 1.00 93.38 106 TYR A CA 1
ATOM 819 C C . TYR A 1 106 ? -8.725 1.626 9.027 1.00 93.38 106 TYR A C 1
ATOM 821 O O . TYR A 1 106 ? -9.941 1.809 9.188 1.00 93.38 106 TYR A O 1
ATOM 829 N N . SER A 1 107 ? -8.079 2.112 7.970 1.00 92.19 107 SER A N 1
ATOM 830 C CA . SER A 1 107 ? -8.745 2.827 6.879 1.00 92.19 107 SER A CA 1
ATOM 831 C C . SER A 1 107 ? -8.148 2.433 5.530 1.00 92.19 107 SER A C 1
ATOM 833 O O . SER A 1 107 ? -7.083 1.840 5.456 1.00 92.19 107 SER A O 1
ATOM 835 N N . THR A 1 108 ? -8.855 2.727 4.442 1.00 92.38 108 THR A N 1
ATOM 836 C CA . THR A 1 108 ? -8.279 2.659 3.086 1.00 92.38 108 THR A CA 1
ATOM 837 C C . THR A 1 108 ? -8.034 4.044 2.489 1.00 92.38 108 THR A C 1
ATOM 839 O O . THR A 1 108 ? -7.549 4.168 1.368 1.00 92.38 108 THR A O 1
ATOM 842 N N . ASP A 1 109 ? -8.382 5.087 3.243 1.00 88.81 109 ASP A N 1
ATOM 843 C CA . ASP A 1 109 ? -8.222 6.487 2.876 1.00 88.81 109 ASP A CA 1
ATOM 844 C C . ASP A 1 109 ? -6.880 7.018 3.397 1.00 88.81 109 ASP A C 1
ATOM 846 O O . ASP A 1 109 ? -6.685 7.163 4.606 1.00 88.81 109 ASP A O 1
ATOM 850 N N . PHE A 1 110 ? -5.956 7.296 2.476 1.00 87.56 110 PHE A N 1
ATOM 851 C CA . PHE A 1 110 ? -4.605 7.742 2.810 1.00 87.56 110 PHE A CA 1
ATOM 852 C C . PHE A 1 110 ? -4.554 9.121 3.465 1.00 87.56 110 PHE A C 1
ATOM 854 O O . PHE A 1 110 ? -3.679 9.344 4.304 1.00 87.56 110 PHE A O 1
ATOM 861 N N . ASP A 1 111 ? -5.492 10.012 3.140 1.00 84.12 111 ASP A N 1
ATOM 862 C CA . ASP A 1 111 ? -5.523 11.363 3.699 1.00 84.12 111 ASP A CA 1
ATOM 863 C C . ASP A 1 111 ? -5.924 11.304 5.175 1.00 84.12 111 ASP A C 1
ATOM 865 O O . ASP A 1 111 ? -5.313 11.951 6.025 1.00 84.12 111 ASP A O 1
ATOM 869 N N . VAL A 1 112 ? -6.900 10.450 5.503 1.00 86.56 112 VAL A N 1
ATOM 870 C CA . VAL A 1 112 ? -7.333 10.209 6.889 1.00 86.56 112 VAL A CA 1
ATOM 871 C C . VAL A 1 112 ? -6.256 9.492 7.705 1.00 86.56 112 VAL A C 1
ATOM 873 O O . VAL A 1 112 ? -6.084 9.779 8.888 1.00 86.56 112 VAL A O 1
ATOM 876 N N . VAL A 1 113 ? -5.518 8.575 7.078 1.00 90.19 113 VAL A N 1
ATOM 877 C CA . VAL A 1 113 ? -4.396 7.857 7.709 1.00 90.19 113 VAL A CA 1
ATOM 878 C C . VAL A 1 113 ? -3.175 8.770 7.884 1.00 90.19 113 VAL A C 1
ATOM 880 O O . VAL A 1 113 ? -2.264 8.449 8.647 1.00 90.19 113 VAL A O 1
ATOM 883 N N . GLY A 1 114 ? -3.139 9.915 7.195 1.00 88.94 114 GLY A N 1
ATOM 884 C CA . GLY A 1 114 ? -1.988 10.813 7.186 1.00 88.94 114 GLY A CA 1
ATOM 885 C C . GLY A 1 114 ? -0.767 10.184 6.515 1.00 88.94 114 GLY A C 1
ATOM 886 O O . GLY A 1 114 ? 0.371 10.518 6.855 1.00 88.94 114 GLY A O 1
ATOM 887 N N . TRP A 1 115 ? -0.981 9.241 5.593 1.00 89.75 115 TRP A N 1
ATOM 888 C CA . TRP A 1 115 ? 0.102 8.595 4.867 1.00 89.75 115 TRP A CA 1
ATOM 889 C C . TRP A 1 115 ? 0.316 9.251 3.512 1.00 89.75 115 TRP A C 1
ATOM 891 O O . TRP A 1 115 ? -0.609 9.416 2.722 1.00 89.75 115 TRP A O 1
ATOM 901 N N . MET A 1 116 ? 1.579 9.549 3.215 1.00 81.88 116 MET A N 1
ATOM 902 C CA . MET A 1 116 ? 1.988 10.061 1.919 1.00 81.88 116 MET A CA 1
ATOM 903 C C . MET A 1 116 ? 3.208 9.290 1.413 1.00 81.88 116 MET A C 1
ATOM 905 O O . MET A 1 116 ? 4.138 9.014 2.182 1.00 81.88 116 MET A O 1
ATOM 909 N N . PRO A 1 117 ? 3.256 8.973 0.115 1.00 74.94 117 PRO A N 1
ATOM 910 C CA . PRO A 1 117 ? 4.436 8.385 -0.488 1.00 74.94 117 PRO A CA 1
ATOM 911 C C . PRO A 1 117 ? 5.603 9.382 -0.515 1.00 74.94 117 PRO A C 1
ATOM 913 O O . PRO A 1 117 ? 5.432 10.576 -0.742 1.00 74.94 117 PRO A O 1
ATOM 916 N N . THR A 1 118 ? 6.825 8.882 -0.326 1.00 70.31 118 THR A N 1
ATOM 917 C CA . THR A 1 118 ? 8.036 9.716 -0.205 1.00 70.31 118 THR A CA 1
ATOM 918 C C . THR A 1 118 ? 8.566 10.262 -1.536 1.00 70.31 118 THR A C 1
ATOM 920 O O . THR A 1 118 ? 9.402 11.165 -1.542 1.00 70.31 118 THR A O 1
ATOM 923 N N . SER A 1 119 ? 8.143 9.694 -2.668 1.00 72.00 119 SER A N 1
ATOM 924 C CA . SER A 1 119 ? 8.662 10.036 -3.997 1.00 72.00 119 SER A CA 1
ATOM 925 C C . SER A 1 119 ? 7.807 11.101 -4.676 1.00 72.00 119 SER A C 1
ATOM 927 O O . SER A 1 119 ? 6.587 10.989 -4.718 1.00 72.00 119 SER A O 1
ATOM 929 N N . GLN A 1 120 ? 8.451 12.068 -5.340 1.00 72.75 120 GLN A N 1
ATOM 930 C CA . GLN A 1 120 ? 7.752 13.066 -6.162 1.00 72.75 120 GLN A CA 1
ATOM 931 C C . GLN A 1 120 ? 6.948 12.430 -7.313 1.00 72.75 120 GLN A C 1
ATOM 933 O O . GLN A 1 120 ? 5.934 12.980 -7.735 1.00 72.75 120 GLN A O 1
ATOM 938 N N . LYS A 1 121 ? 7.415 11.286 -7.835 1.00 83.69 121 LYS A N 1
ATOM 939 C CA . LYS A 1 121 ? 6.704 10.440 -8.801 1.00 83.69 121 LYS A CA 1
ATOM 940 C C . LYS A 1 121 ? 6.948 8.972 -8.493 1.00 83.69 121 LYS A C 1
ATOM 942 O O . LYS A 1 121 ? 8.068 8.491 -8.663 1.00 83.69 121 LYS A O 1
ATOM 947 N N . LEU A 1 122 ? 5.894 8.274 -8.104 1.00 86.12 122 LEU A N 1
ATOM 948 C CA . LEU A 1 122 ? 5.933 6.867 -7.749 1.00 86.12 122 LEU A CA 1
ATOM 949 C C . LEU A 1 122 ? 6.193 5.987 -8.966 1.00 86.12 122 LEU A C 1
ATOM 951 O O . LEU A 1 122 ? 5.517 6.102 -9.994 1.00 86.12 122 LEU A O 1
ATOM 955 N N . SER A 1 123 ? 7.154 5.079 -8.821 1.00 90.19 123 SER A N 1
ATOM 956 C CA . SER A 1 123 ? 7.448 4.048 -9.826 1.00 90.19 123 SER A CA 1
ATOM 957 C C . SER A 1 123 ? 6.538 2.817 -9.698 1.00 90.19 123 SER A C 1
ATOM 959 O O . SER A 1 123 ? 6.550 1.952 -10.568 1.00 90.19 123 SER A O 1
ATOM 961 N N . ALA A 1 124 ? 5.756 2.735 -8.620 1.00 91.38 124 ALA A N 1
ATOM 962 C CA . ALA A 1 124 ? 4.884 1.617 -8.278 1.00 91.38 124 ALA A CA 1
ATOM 963 C C . ALA A 1 124 ? 3.511 2.122 -7.826 1.00 91.38 124 ALA A C 1
ATOM 965 O O . ALA A 1 124 ? 3.407 3.210 -7.256 1.00 91.38 124 ALA A O 1
ATOM 966 N N . LYS A 1 125 ? 2.461 1.319 -8.017 1.00 91.25 125 LYS A N 1
ATOM 967 C CA . LYS A 1 125 ? 1.193 1.536 -7.310 1.00 91.25 125 LYS A CA 1
ATOM 968 C C . LYS A 1 125 ? 1.229 0.811 -5.974 1.00 91.25 125 LYS A C 1
ATOM 970 O O . LYS A 1 125 ? 1.692 -0.321 -5.914 1.00 91.25 125 LYS A O 1
ATOM 975 N N . VAL A 1 126 ? 0.749 1.469 -4.922 1.00 92.88 126 VAL A N 1
ATOM 976 C CA . VAL A 1 126 ? 0.739 0.975 -3.538 1.00 92.88 126 VAL A CA 1
ATOM 977 C C . VAL A 1 126 ? -0.619 1.300 -2.924 1.00 92.88 126 VAL A C 1
ATOM 979 O O . VAL A 1 126 ? -1.098 2.420 -3.098 1.00 92.88 126 VAL A O 1
ATOM 982 N N . GLY A 1 127 ? -1.227 0.346 -2.216 1.00 93.62 127 GLY A N 1
ATOM 983 C CA . GLY A 1 127 ? -2.429 0.586 -1.422 1.00 93.62 127 GLY A CA 1
ATOM 984 C C . GLY A 1 127 ? -3.430 -0.558 -1.372 1.00 93.62 127 GLY A C 1
ATOM 985 O O . GLY A 1 127 ? -3.056 -1.713 -1.190 1.00 93.62 127 GLY A O 1
ATOM 986 N N . PHE A 1 128 ? -4.709 -0.215 -1.513 1.00 94.38 128 PHE A N 1
ATOM 987 C CA . PHE A 1 128 ? -5.858 -1.087 -1.296 1.00 94.38 128 PHE A CA 1
ATOM 988 C C . PHE A 1 128 ? -6.631 -1.321 -2.595 1.00 94.38 128 PHE A C 1
ATOM 990 O O . PHE A 1 128 ? -6.789 -0.419 -3.422 1.00 94.38 128 PHE A O 1
ATOM 997 N N . LEU A 1 129 ? -7.142 -2.540 -2.765 1.00 93.19 129 LEU A N 1
ATOM 998 C CA . LEU A 1 129 ? -7.945 -2.925 -3.929 1.00 93.19 129 LEU A CA 1
ATOM 999 C C . LEU A 1 129 ? -9.425 -2.607 -3.762 1.00 93.19 129 LEU A C 1
ATOM 1001 O O . LEU A 1 129 ? -10.117 -2.376 -4.756 1.00 93.19 129 LEU A O 1
ATOM 1005 N N . TYR A 1 130 ? -9.907 -2.622 -2.521 1.00 90.56 130 TYR A N 1
ATOM 1006 C CA . TYR A 1 130 ? -11.293 -2.319 -2.201 1.00 90.56 130 TYR A CA 1
ATOM 1007 C C . TYR A 1 130 ? -11.376 -1.297 -1.071 1.00 90.56 130 TYR A C 1
ATOM 1009 O O . TYR A 1 130 ? -10.525 -1.325 -0.179 1.00 90.56 130 TYR A O 1
ATOM 1017 N N . PRO A 1 131 ? -12.432 -0.464 -1.074 1.00 89.81 131 PRO A N 1
ATOM 1018 C CA . PRO A 1 131 ? -12.749 0.436 0.028 1.00 89.81 131 PRO A CA 1
ATOM 1019 C C . PRO A 1 131 ? -12.830 -0.281 1.371 1.00 89.81 131 PRO A C 1
ATOM 1021 O O . PRO A 1 131 ? -13.149 -1.473 1.396 1.00 89.81 131 PRO A O 1
ATOM 1024 N N . TYR A 1 132 ? -12.662 0.476 2.454 1.00 89.88 132 TYR A N 1
ATOM 1025 C CA . TYR A 1 132 ? -12.894 0.023 3.820 1.00 89.88 132 TYR A CA 1
ATOM 1026 C C . TYR A 1 132 ? -14.192 -0.787 3.954 1.00 89.88 132 TYR A C 1
ATOM 1028 O O . TYR A 1 132 ? -15.253 -0.417 3.428 1.00 89.88 132 TYR A O 1
ATOM 1036 N N . GLN A 1 133 ? -14.094 -1.908 4.665 1.00 86.94 133 GLN A N 1
ATOM 1037 C CA . GLN A 1 133 ? -15.191 -2.842 4.883 1.00 86.94 133 GLN A CA 1
ATOM 1038 C C . GLN A 1 133 ? -15.675 -2.733 6.335 1.00 86.94 133 GLN A C 1
ATOM 1040 O O . GLN A 1 133 ? -15.141 -3.420 7.205 1.00 86.94 133 GLN A O 1
ATOM 1045 N N . PRO A 1 134 ? -16.693 -1.895 6.622 1.00 80.06 134 PRO A N 1
ATOM 1046 C CA . PRO A 1 134 ? -17.213 -1.763 7.976 1.00 80.06 134 PRO A CA 1
ATOM 1047 C C . PRO A 1 134 ? -17.789 -3.089 8.455 1.00 80.06 134 PRO A C 1
ATOM 1049 O O . PRO A 1 134 ? -18.489 -3.790 7.708 1.00 80.06 134 PRO A O 1
ATOM 1052 N N . SER A 1 135 ? -17.590 -3.393 9.736 1.00 73.12 135 SER A N 1
ATOM 1053 C CA . SER A 1 135 ? -18.392 -4.437 10.362 1.00 73.12 135 SER A CA 1
ATOM 1054 C C . SER A 1 135 ? -19.880 -4.025 10.352 1.00 73.12 135 SER A C 1
ATOM 1056 O O . SER A 1 135 ? -20.196 -2.831 10.361 1.00 73.12 135 SER A O 1
ATOM 1058 N N . PRO A 1 136 ? -20.842 -4.971 10.323 1.00 71.38 136 PRO A N 1
ATOM 1059 C CA . PRO A 1 136 ? -22.272 -4.640 10.273 1.00 71.38 136 PRO A CA 1
ATOM 1060 C C . PRO A 1 136 ? -22.754 -3.693 11.386 1.00 71.38 136 PRO A C 1
ATOM 1062 O O . PRO A 1 136 ? -23.756 -3.000 11.207 1.00 71.38 136 PRO A O 1
ATOM 1065 N N . ASP A 1 137 ? -22.032 -3.654 12.507 1.00 70.19 137 ASP A N 1
ATOM 1066 C CA . ASP A 1 137 ? -22.345 -2.849 13.687 1.00 70.19 137 ASP A CA 1
ATOM 1067 C C . ASP A 1 137 ? -21.691 -1.446 13.661 1.00 70.19 137 ASP A C 1
ATOM 1069 O O . ASP A 1 137 ? -21.998 -0.597 14.498 1.00 70.19 137 ASP A O 1
ATOM 1073 N N . GLU A 1 138 ? -20.833 -1.161 12.677 1.00 68.69 138 GLU A N 1
ATOM 1074 C CA . GLU A 1 138 ? -19.937 0.006 12.616 1.00 68.69 138 GLU A CA 1
ATOM 1075 C C . GLU A 1 138 ? -20.418 1.078 11.630 1.00 68.69 138 GLU A C 1
ATOM 1077 O O . GLU A 1 138 ? -19.661 1.731 10.919 1.00 68.69 138 GLU A O 1
ATOM 1082 N N . TYR A 1 139 ? -21.732 1.291 11.583 1.00 57.66 139 TYR A N 1
ATOM 1083 C CA . TYR A 1 139 ? -22.354 2.302 10.728 1.00 57.66 139 TYR A CA 1
ATOM 1084 C C . TYR A 1 139 ? -22.155 3.723 11.299 1.00 57.66 139 TYR A C 1
ATOM 1086 O O . TYR A 1 139 ? -23.114 4.386 11.699 1.00 57.66 139 TYR A O 1
ATOM 1094 N N . ARG A 1 140 ? -20.913 4.214 11.378 1.00 55.69 140 ARG A N 1
ATOM 1095 C CA . ARG A 1 140 ? -20.611 5.608 11.743 1.00 55.69 140 ARG A CA 1
ATOM 1096 C C . ARG A 1 140 ? -19.613 6.239 10.774 1.00 55.69 140 ARG A C 1
ATOM 1098 O O . ARG A 1 140 ? -18.639 5.618 10.398 1.00 55.69 140 ARG A O 1
ATOM 1105 N N . ASP A 1 141 ? -19.942 7.475 10.396 1.00 52.62 141 ASP A N 1
ATOM 1106 C CA . ASP A 1 141 ? -19.190 8.455 9.601 1.00 52.62 141 ASP A CA 1
ATOM 1107 C C . ASP A 1 141 ? -18.475 7.959 8.331 1.00 52.62 141 ASP A C 1
ATOM 1109 O O . ASP A 1 141 ? -17.388 7.402 8.337 1.00 52.62 141 ASP A O 1
ATOM 1113 N N . ARG A 1 142 ? -19.121 8.255 7.194 1.00 53.69 142 ARG A N 1
ATOM 1114 C CA . ARG A 1 142 ? -18.715 7.921 5.819 1.00 53.69 142 ARG A CA 1
ATOM 1115 C C . ARG A 1 142 ? -17.518 8.751 5.330 1.00 53.69 142 ARG A C 1
ATOM 1117 O O . ARG A 1 142 ? -17.695 9.560 4.418 1.00 53.69 142 ARG A O 1
ATOM 1124 N N . MET A 1 143 ? -16.339 8.574 5.912 1.00 53.75 143 MET A N 1
ATOM 1125 C CA . MET A 1 143 ? -15.116 9.270 5.474 1.00 53.75 143 MET A CA 1
ATOM 1126 C C . MET A 1 143 ? -14.012 8.320 4.972 1.00 53.75 143 MET A C 1
ATOM 1128 O O . MET A 1 143 ? -12.865 8.714 4.932 1.00 53.75 143 MET A O 1
ATOM 1132 N N . ASP A 1 144 ? -14.327 7.079 4.592 1.00 63.22 144 ASP A N 1
ATOM 1133 C CA . ASP A 1 144 ? -13.338 5.990 4.470 1.00 63.22 144 ASP A CA 1
ATOM 1134 C C . ASP A 1 144 ? -13.473 5.114 3.205 1.00 63.22 144 ASP A C 1
ATOM 1136 O O . ASP A 1 144 ? -13.099 3.947 3.193 1.00 63.22 144 ASP A O 1
ATOM 1140 N N . ARG A 1 145 ? -14.025 5.633 2.101 1.00 65.19 145 ARG A N 1
ATOM 1141 C CA . ARG A 1 145 ? -14.478 4.785 0.973 1.00 65.19 145 ARG A CA 1
ATOM 1142 C C . ARG A 1 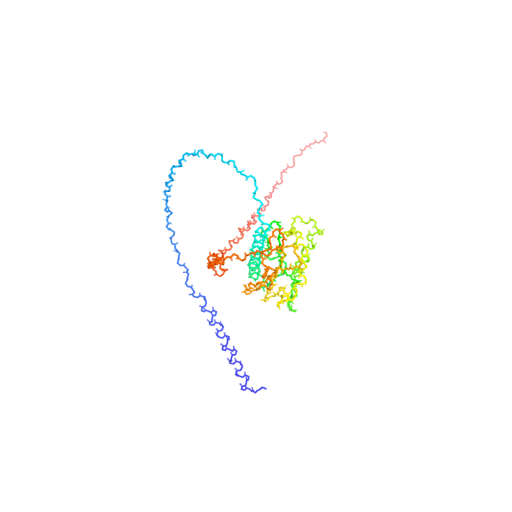145 ? -13.531 4.662 -0.224 1.00 65.19 145 ARG A C 1
ATOM 1144 O O . ARG A 1 145 ? -13.957 4.131 -1.252 1.00 65.19 145 ARG A O 1
ATOM 1151 N N . PHE A 1 146 ? -12.299 5.146 -0.144 1.00 74.94 146 PHE A N 1
ATOM 1152 C CA . PHE A 1 146 ? -11.410 5.152 -1.307 1.00 74.94 146 PHE A CA 1
ATOM 1153 C C . PHE A 1 146 ? -10.618 3.849 -1.442 1.00 74.94 146 PHE A C 1
ATOM 1155 O O . PHE A 1 146 ? -10.057 3.353 -0.472 1.00 74.94 146 PHE A O 1
ATOM 1162 N N . ASP A 1 147 ? -10.587 3.292 -2.656 1.00 81.81 147 ASP A N 1
ATOM 1163 C CA . ASP A 1 147 ? -9.551 2.342 -3.078 1.00 81.81 147 ASP A CA 1
ATOM 1164 C C . ASP A 1 147 ? -8.469 3.080 -3.886 1.00 81.81 147 ASP A C 1
ATOM 1166 O O . ASP A 1 147 ? -8.674 4.219 -4.319 1.00 81.81 147 ASP A O 1
ATOM 1170 N N . THR A 1 148 ? -7.312 2.448 -4.100 1.00 83.44 148 THR A N 1
ATOM 1171 C CA . THR A 1 148 ? -6.173 3.102 -4.763 1.00 83.44 148 THR A CA 1
ATOM 1172 C C . THR A 1 148 ? -6.476 3.518 -6.198 1.00 83.44 148 THR A C 1
ATOM 1174 O O . THR A 1 148 ? -6.042 4.589 -6.615 1.00 83.44 148 THR A O 1
ATOM 1177 N N . ASP A 1 149 ? -7.226 2.723 -6.966 1.00 81.94 149 ASP A N 1
ATOM 1178 C CA . ASP A 1 149 ? -7.560 3.089 -8.347 1.00 81.94 149 ASP A CA 1
ATOM 1179 C C . ASP A 1 149 ? -8.539 4.279 -8.379 1.00 81.94 149 ASP A C 1
ATOM 1181 O O . ASP A 1 149 ? -8.408 5.151 -9.238 1.00 81.94 149 ASP A O 1
ATOM 1185 N N . GLN A 1 150 ? -9.468 4.373 -7.421 1.00 79.50 150 GLN A N 1
ATOM 1186 C CA . GLN A 1 150 ? -10.338 5.542 -7.255 1.00 79.50 150 GLN A CA 1
ATOM 1187 C C . GLN A 1 150 ? -9.560 6.790 -6.831 1.00 79.50 150 GLN A C 1
ATOM 1189 O O . GLN A 1 150 ? -9.816 7.860 -7.379 1.00 79.50 150 GLN A O 1
ATOM 1194 N N . ALA A 1 151 ? -8.594 6.665 -5.917 1.00 76.00 151 ALA A N 1
ATOM 1195 C CA . ALA A 1 151 ? -7.730 7.777 -5.518 1.00 76.00 151 ALA A CA 1
ATOM 1196 C C . ALA A 1 151 ? -6.895 8.299 -6.704 1.00 76.00 151 ALA A C 1
ATOM 1198 O O . ALA A 1 151 ? -6.807 9.504 -6.931 1.00 76.00 151 ALA A O 1
ATOM 1199 N N . VAL A 1 152 ? -6.350 7.387 -7.520 1.00 76.75 152 VAL A N 1
ATOM 1200 C CA . VAL A 1 152 ? -5.605 7.711 -8.752 1.00 76.75 152 VAL A CA 1
ATOM 1201 C C . VAL A 1 152 ? -6.494 8.353 -9.820 1.00 76.75 152 VAL A C 1
ATOM 1203 O O . VAL A 1 152 ? -6.016 9.126 -10.643 1.00 76.75 152 VAL A O 1
ATOM 1206 N N . GLU A 1 153 ? -7.771 7.988 -9.901 1.00 77.62 153 GLU A N 1
ATOM 1207 C CA . GLU A 1 153 ? -8.675 8.604 -10.873 1.00 77.62 153 GLU A CA 1
ATOM 1208 C C . GLU A 1 153 ? -9.130 9.989 -10.407 1.00 77.62 153 GLU A C 1
ATOM 1210 O O . GLU A 1 153 ? -9.118 10.935 -11.197 1.00 77.62 153 GLU A O 1
ATOM 1215 N N . ALA A 1 154 ? -9.442 10.131 -9.115 1.00 70.56 154 ALA A N 1
ATOM 1216 C CA . ALA A 1 154 ? -9.792 11.407 -8.502 1.00 70.56 154 ALA A CA 1
ATOM 1217 C C . ALA A 1 154 ? -8.699 12.463 -8.737 1.00 70.56 154 ALA A C 1
ATOM 1219 O O . ALA A 1 154 ? -9.025 13.574 -9.166 1.00 70.56 154 ALA A O 1
ATOM 1220 N N . SER A 1 155 ? -7.425 12.077 -8.589 1.00 66.19 155 SER A N 1
ATOM 1221 C CA . SER A 1 155 ? -6.264 12.943 -8.836 1.00 66.19 155 SER A CA 1
ATOM 1222 C C . SER A 1 155 ? -6.064 13.397 -10.281 1.00 66.19 155 SER A C 1
ATOM 1224 O O . SER A 1 155 ? -5.314 14.338 -10.528 1.00 66.19 155 SER A O 1
ATOM 1226 N N . LYS A 1 156 ? -6.693 12.737 -11.261 1.00 68.75 156 LYS A N 1
ATOM 1227 C CA . LYS A 1 156 ? -6.656 13.175 -12.668 1.00 68.75 156 LYS A CA 1
ATOM 1228 C C . LYS A 1 156 ? -7.779 14.146 -12.991 1.00 68.75 156 LYS A C 1
ATOM 1230 O O . LYS A 1 156 ? -7.602 15.040 -13.814 1.00 68.75 156 LYS A O 1
ATOM 1235 N N . THR A 1 157 ? -8.968 13.900 -12.438 1.00 62.59 157 THR A N 1
ATOM 1236 C CA . THR A 1 157 ? -10.181 14.676 -12.745 1.00 62.59 157 THR A CA 1
ATOM 1237 C C . THR A 1 157 ? -10.196 16.040 -12.090 1.00 62.59 157 THR A C 1
ATOM 1239 O O . THR A 1 157 ? -10.690 17.001 -12.680 1.00 62.59 157 THR A O 1
ATOM 1242 N N . PHE A 1 158 ? -9.666 16.123 -10.880 1.00 54.47 158 PHE A N 1
ATOM 1243 C CA . PHE A 1 158 ? -9.333 17.390 -10.278 1.00 54.47 158 PHE A CA 1
ATOM 1244 C C . PHE A 1 158 ? -7.855 17.584 -10.594 1.00 54.47 158 PHE A C 1
ATOM 1246 O O . PHE A 1 158 ? -7.046 16.743 -10.217 1.00 54.47 158 PHE A O 1
ATOM 1253 N N . GLU A 1 159 ? -7.482 18.662 -11.294 1.00 52.91 159 GLU A N 1
ATOM 1254 C CA . GLU A 1 159 ? -6.131 19.223 -11.150 1.00 52.91 159 GLU A CA 1
ATOM 1255 C C . GLU A 1 159 ? -6.031 19.726 -9.706 1.00 52.91 159 GLU A C 1
ATOM 1257 O O . GLU A 1 159 ? -6.046 20.925 -9.445 1.00 52.91 159 GLU A O 1
ATOM 1262 N N . ASP A 1 160 ? -6.090 18.792 -8.763 1.00 49.94 160 ASP A N 1
ATOM 1263 C CA . ASP A 1 160 ? -6.028 19.065 -7.356 1.00 49.94 160 ASP A CA 1
ATOM 1264 C C . ASP A 1 160 ? -4.549 19.297 -7.069 1.00 49.94 160 ASP A C 1
ATOM 1266 O O . ASP A 1 160 ? -3.758 18.351 -7.168 1.00 49.94 160 ASP A O 1
ATOM 1270 N N . PRO A 1 161 ? -4.126 20.541 -6.789 1.00 51.62 161 PRO A N 1
ATOM 1271 C CA . PRO A 1 161 ? -2.756 20.787 -6.365 1.00 51.62 161 PRO A CA 1
ATOM 1272 C C . PRO A 1 161 ? -2.412 19.998 -5.092 1.00 51.62 161 PRO A C 1
ATOM 1274 O O . PRO A 1 161 ? -1.227 19.766 -4.844 1.00 51.62 161 PRO A O 1
ATOM 1277 N N . ASP A 1 162 ? -3.427 19.546 -4.347 1.00 49.47 162 ASP A N 1
ATOM 1278 C CA . ASP A 1 162 ? -3.300 18.742 -3.139 1.00 49.47 162 ASP A CA 1
ATOM 1279 C C . ASP A 1 162 ? -3.438 17.234 -3.419 1.00 49.47 162 ASP A C 1
ATOM 1281 O O . ASP A 1 162 ? -3.311 16.427 -2.507 1.00 49.47 162 ASP A O 1
ATOM 1285 N N . SER A 1 163 ? -3.602 16.791 -4.676 1.00 57.06 163 SER A N 1
ATOM 1286 C CA . SER A 1 163 ? -3.446 15.368 -4.991 1.00 57.06 163 SER A CA 1
ATOM 1287 C C . SER A 1 163 ? -1.993 14.945 -4.755 1.00 57.06 163 SER A C 1
ATOM 1289 O O . SER A 1 163 ? -1.101 15.151 -5.585 1.00 57.06 163 SER A O 1
ATOM 1291 N N . HIS A 1 164 ? -1.773 14.252 -3.649 1.00 62.84 164 HIS A N 1
ATOM 1292 C CA . HIS A 1 164 ? -0.445 13.907 -3.168 1.00 62.84 164 HIS A CA 1
ATOM 1293 C C . HIS A 1 164 ? 0.223 12.730 -3.897 1.00 62.84 164 HIS A C 1
ATOM 1295 O O . HIS A 1 164 ? 1.419 12.494 -3.719 1.00 62.84 164 HIS A O 1
ATOM 1301 N N . MET A 1 165 ? -0.507 12.000 -4.749 1.00 74.75 165 MET A N 1
ATOM 1302 C CA . MET A 1 165 ? 0.025 10.845 -5.476 1.00 74.75 165 MET A CA 1
ATOM 1303 C C . MET A 1 165 ? 0.213 11.141 -6.965 1.00 74.75 165 MET A C 1
ATOM 1305 O O . MET A 1 165 ? -0.739 11.177 -7.743 1.00 74.75 165 MET A O 1
ATOM 1309 N N . SER A 1 166 ? 1.473 11.289 -7.380 1.00 79.44 166 SER A N 1
ATOM 1310 C CA . SER A 1 166 ? 1.866 11.340 -8.791 1.00 79.44 166 SER A CA 1
ATOM 1311 C C . SER A 1 166 ? 2.578 10.051 -9.182 1.00 79.44 166 SER A C 1
ATOM 1313 O O . SER A 1 166 ? 3.442 9.569 -8.451 1.00 79.44 166 SER A O 1
ATOM 1315 N N . TYR A 1 167 ? 2.250 9.506 -10.351 1.00 83.31 167 TYR A N 1
ATOM 1316 C CA . TYR A 1 167 ? 2.790 8.239 -10.842 1.00 83.31 167 TYR A CA 1
ATOM 1317 C C . TYR A 1 167 ? 3.593 8.438 -12.127 1.00 83.31 167 TYR A C 1
ATOM 1319 O O . TYR A 1 167 ? 3.314 9.329 -12.931 1.00 83.31 167 TYR A O 1
ATOM 1327 N N . GLN A 1 168 ? 4.593 7.585 -12.332 1.00 84.31 168 GLN A N 1
ATOM 1328 C CA . GLN A 1 168 ? 5.239 7.425 -13.634 1.00 84.31 168 GLN A CA 1
ATOM 1329 C C . GLN A 1 168 ? 4.302 6.696 -14.610 1.00 84.31 168 GLN A C 1
ATOM 1331 O O . GLN A 1 168 ? 3.421 5.943 -14.192 1.00 84.31 168 GLN A O 1
ATOM 1336 N N . ASP A 1 169 ? 4.512 6.878 -15.916 1.00 81.94 169 ASP A N 1
ATOM 1337 C CA . ASP A 1 169 ? 3.656 6.287 -16.956 1.00 81.94 169 ASP A CA 1
ATOM 1338 C C . ASP A 1 169 ? 3.567 4.755 -16.865 1.00 81.94 169 ASP A C 1
ATOM 1340 O O . ASP A 1 169 ? 2.506 4.188 -17.133 1.00 81.94 169 ASP A O 1
ATOM 1344 N N . SER A 1 170 ? 4.655 4.088 -16.465 1.00 80.94 170 SER A N 1
ATOM 1345 C CA . SER A 1 170 ? 4.691 2.640 -16.231 1.00 80.94 170 SER A CA 1
ATOM 1346 C C . SER A 1 170 ? 3.755 2.228 -15.090 1.00 80.94 170 SER A C 1
ATOM 1348 O O . SER A 1 170 ? 2.957 1.307 -15.247 1.00 80.94 170 SER A O 1
ATOM 1350 N N . ALA A 1 171 ? 3.766 2.965 -13.977 1.00 84.56 171 ALA A N 1
ATOM 1351 C CA . ALA A 1 171 ? 2.911 2.706 -12.821 1.00 84.56 171 ALA A CA 1
ATOM 1352 C C . ALA A 1 171 ? 1.429 3.017 -13.091 1.00 84.56 171 ALA A C 1
ATOM 1354 O O . ALA A 1 171 ? 0.554 2.295 -12.620 1.00 84.56 171 ALA A O 1
ATOM 1355 N N . ILE A 1 172 ? 1.113 4.049 -13.885 1.00 80.88 172 ILE A N 1
ATOM 1356 C CA . ILE A 1 172 ? -0.281 4.410 -14.221 1.00 80.88 172 ILE A CA 1
ATOM 1357 C C . ILE A 1 172 ? -1.018 3.247 -14.901 1.00 80.88 172 ILE A C 1
ATOM 1359 O O . ILE A 1 172 ? -2.217 3.067 -14.678 1.00 80.88 172 ILE A O 1
ATOM 1363 N N . ARG A 1 173 ? -0.307 2.460 -15.717 1.00 81.12 173 ARG A N 1
ATOM 1364 C CA . ARG A 1 173 ? -0.868 1.340 -16.490 1.00 81.12 173 ARG A CA 1
ATOM 1365 C C . ARG A 1 173 ? -1.183 0.109 -15.646 1.00 81.12 173 ARG A C 1
ATOM 1367 O O . ARG A 1 173 ? -1.956 -0.735 -16.092 1.00 81.12 173 ARG A O 1
ATOM 1374 N N . VAL A 1 174 ? -0.629 0.015 -14.439 1.00 86.31 174 VAL A N 1
ATOM 1375 C CA . VAL A 1 174 ? -0.928 -1.074 -13.507 1.00 86.31 174 VAL A CA 1
ATOM 1376 C C . VAL A 1 174 ? -2.388 -0.959 -13.074 1.00 86.31 174 VAL A C 1
ATOM 1378 O O . VAL A 1 174 ? -2.788 0.052 -12.502 1.00 86.31 174 VAL A O 1
ATOM 1381 N N . SER A 1 175 ? -3.212 -1.971 -13.334 1.00 85.94 175 SER A N 1
ATOM 1382 C CA . SER A 1 175 ? -4.562 -2.039 -12.764 1.00 85.94 175 SER A CA 1
ATOM 1383 C C . SER A 1 175 ? -4.474 -2.713 -11.403 1.00 85.94 175 SER A C 1
ATOM 1385 O O . SER A 1 175 ? -4.136 -3.887 -11.332 1.00 85.94 175 SER A O 1
ATOM 1387 N N . MET A 1 176 ? -4.782 -2.005 -10.315 1.00 87.56 176 MET A N 1
ATOM 1388 C CA . MET A 1 176 ? -4.706 -2.618 -8.985 1.00 87.56 176 MET A CA 1
ATOM 1389 C C . MET A 1 176 ? -5.762 -3.718 -8.855 1.00 87.56 176 MET A C 1
ATOM 1391 O O . MET A 1 176 ? -5.481 -4.811 -8.371 1.00 87.56 176 MET A O 1
ATOM 1395 N N . ARG A 1 177 ? -6.965 -3.489 -9.393 1.00 84.69 177 ARG A N 1
ATOM 1396 C CA . ARG A 1 177 ? -8.061 -4.470 -9.353 1.00 84.69 177 ARG A CA 1
ATOM 1397 C C . ARG A 1 177 ? -7.715 -5.841 -9.960 1.00 84.69 177 ARG A C 1
ATOM 1399 O O . ARG A 1 177 ? -8.307 -6.835 -9.539 1.00 84.69 177 ARG A O 1
ATOM 1406 N N . SER A 1 178 ? -6.782 -5.935 -10.915 1.00 88.19 178 SER A N 1
ATOM 1407 C CA . SER A 1 178 ? -6.371 -7.235 -11.477 1.00 88.19 178 SER A CA 1
ATOM 1408 C C . SER A 1 178 ? -5.516 -8.070 -10.521 1.00 88.19 178 SER A C 1
ATOM 1410 O O . SER A 1 178 ? -5.342 -9.263 -10.756 1.00 88.19 178 SER A O 1
ATOM 1412 N N . LEU A 1 179 ? -5.032 -7.483 -9.424 1.00 91.31 179 LEU A N 1
ATOM 1413 C CA . LEU A 1 179 ? -4.156 -8.134 -8.452 1.00 91.31 179 LEU A CA 1
ATOM 1414 C C . LEU A 1 179 ? -4.913 -8.889 -7.350 1.00 91.31 179 LEU A C 1
ATOM 1416 O O . LEU A 1 179 ? -4.290 -9.426 -6.440 1.00 91.31 179 LEU A O 1
ATOM 1420 N N . GLY A 1 180 ? -6.246 -8.968 -7.415 1.00 91.56 180 GLY A N 1
ATOM 1421 C CA . GLY A 1 180 ? -7.064 -9.577 -6.359 1.00 91.56 180 GLY A CA 1
ATOM 1422 C C . GLY A 1 180 ? -6.694 -11.023 -6.004 1.00 91.56 180 GLY A C 1
ATOM 1423 O O . GLY A 1 180 ? -6.908 -11.437 -4.871 1.00 91.56 180 GLY A O 1
ATOM 1424 N N . SER A 1 181 ? -6.091 -11.783 -6.927 1.00 92.62 181 SER A N 1
ATOM 1425 C CA . SER A 1 181 ? -5.612 -13.151 -6.667 1.00 92.62 181 SER A CA 1
ATOM 1426 C C . SER A 1 181 ? -4.424 -13.236 -5.703 1.00 92.62 181 SER A C 1
ATOM 1428 O O . SER A 1 181 ? -4.129 -14.321 -5.212 1.00 92.62 181 SER A O 1
ATOM 1430 N N . TYR A 1 182 ? -3.737 -12.122 -5.450 1.00 93.44 182 TYR A N 1
ATOM 1431 C CA . TYR A 1 182 ? -2.578 -12.033 -4.558 1.00 93.44 182 TYR A CA 1
ATOM 1432 C C . TYR A 1 182 ? -2.960 -11.681 -3.106 1.00 93.44 182 TYR A C 1
ATOM 1434 O O . TYR A 1 182 ? -2.124 -11.729 -2.200 1.00 93.44 182 TYR A O 1
ATOM 1442 N N . CYS A 1 183 ? -4.228 -11.349 -2.873 1.00 92.81 183 CYS A N 1
ATOM 1443 C CA . CYS A 1 183 ? -4.753 -10.883 -1.595 1.00 92.81 183 CYS A CA 1
ATOM 1444 C C . CYS A 1 183 ? -5.377 -12.027 -0.788 1.00 92.81 183 CYS A C 1
ATOM 1446 O O . CYS A 1 183 ? -6.173 -12.798 -1.324 1.00 92.81 183 CYS A O 1
ATOM 1448 N N . GLU A 1 184 ? -5.070 -12.122 0.505 1.00 92.19 184 GLU A N 1
ATOM 1449 C CA . GLU A 1 184 ? -5.724 -13.069 1.421 1.00 92.19 184 GLU A CA 1
ATOM 1450 C C . GLU A 1 184 ? -6.969 -12.463 2.074 1.00 92.19 184 GLU A C 1
ATOM 1452 O O . GLU A 1 184 ? -7.964 -13.157 2.285 1.00 92.19 184 GLU A O 1
ATOM 1457 N N . MET A 1 185 ? -6.939 -11.160 2.345 1.00 88.06 185 MET A N 1
ATOM 1458 C CA . MET A 1 185 ? -8.018 -10.382 2.959 1.00 88.06 185 MET A CA 1
ATOM 1459 C C . MET A 1 185 ? -8.635 -9.398 1.962 1.00 88.06 185 MET A C 1
ATOM 1461 O O . MET A 1 185 ? -9.134 -8.342 2.335 1.00 88.06 185 MET A O 1
ATOM 1465 N N . ASN A 1 186 ? -8.605 -9.743 0.673 1.00 91.94 186 ASN A N 1
ATOM 1466 C CA . ASN A 1 186 ? -9.033 -8.884 -0.431 1.00 91.94 186 ASN A CA 1
ATOM 1467 C C . ASN A 1 186 ? -8.249 -7.561 -0.547 1.00 91.94 186 ASN A C 1
ATOM 1469 O O . ASN A 1 186 ? -8.653 -6.711 -1.325 1.00 91.94 186 ASN A O 1
ATOM 1473 N N . CYS A 1 187 ? -7.129 -7.368 0.153 1.00 95.44 187 CYS A N 1
ATOM 1474 C CA . CYS A 1 187 ? -6.368 -6.120 0.154 1.00 95.44 187 CYS A CA 1
ATOM 1475 C C . CYS A 1 187 ? -7.242 -4.893 0.467 1.00 95.44 187 CYS A C 1
ATOM 1477 O O . CYS A 1 187 ? -7.417 -3.986 -0.354 1.00 95.44 187 CYS A O 1
ATOM 1479 N N . THR A 1 188 ? -7.852 -4.920 1.646 1.00 94.69 188 THR A N 1
ATOM 1480 C CA . THR A 1 188 ? -8.725 -3.875 2.186 1.00 94.69 188 THR A CA 1
ATOM 1481 C C . THR A 1 188 ? -8.391 -3.628 3.659 1.00 94.69 188 THR A C 1
ATOM 1483 O O . THR A 1 188 ? -7.464 -4.241 4.189 1.00 94.69 188 THR A O 1
ATOM 1486 N N . ALA A 1 189 ? -9.146 -2.755 4.319 1.00 93.44 189 ALA A N 1
ATOM 1487 C CA . ALA A 1 189 ? -9.041 -2.484 5.746 1.00 93.44 189 ALA A CA 1
ATOM 1488 C C . ALA A 1 189 ? -10.406 -2.621 6.436 1.00 93.44 189 ALA A C 1
ATOM 1490 O O . ALA A 1 189 ? -11.444 -2.328 5.836 1.00 93.44 189 ALA A O 1
ATOM 1491 N N . ASP A 1 190 ? -10.393 -3.043 7.698 1.00 91.38 190 ASP A N 1
ATOM 1492 C CA . ASP A 1 190 ? -11.550 -3.075 8.592 1.00 91.38 190 ASP A CA 1
ATOM 1493 C C . ASP A 1 190 ? -11.156 -2.660 10.029 1.00 91.38 190 ASP A C 1
ATOM 1495 O O . ASP A 1 190 ? -10.081 -2.110 10.275 1.00 91.38 190 ASP A O 1
ATOM 1499 N N . ALA A 1 191 ? -12.039 -2.867 11.006 1.00 90.44 191 ALA A N 1
ATOM 1500 C CA . ALA A 1 191 ? -11.750 -2.550 12.407 1.00 90.44 191 ALA A CA 1
ATOM 1501 C C . ALA A 1 191 ? -10.731 -3.479 13.086 1.00 90.44 191 ALA A C 1
ATOM 1503 O O . ALA A 1 191 ? -10.327 -3.212 14.209 1.00 90.44 191 ALA A O 1
ATOM 1504 N N . ASN A 1 192 ? -10.344 -4.589 12.464 1.00 92.19 192 ASN A N 1
ATOM 1505 C CA . ASN A 1 192 ? -9.508 -5.626 13.068 1.00 92.19 192 ASN A CA 1
ATOM 1506 C C . ASN A 1 192 ? -8.160 -5.779 12.364 1.00 92.19 192 ASN A C 1
ATOM 1508 O O . ASN A 1 192 ? -7.190 -6.186 13.002 1.00 92.19 192 ASN A O 1
ATOM 1512 N N . GLY A 1 193 ? -8.088 -5.466 11.073 1.00 95.06 193 GLY A N 1
ATOM 1513 C CA . GLY A 1 193 ? -6.885 -5.633 10.276 1.00 95.06 193 GLY A CA 1
ATOM 1514 C C . GLY A 1 193 ? -6.923 -4.852 8.973 1.00 95.06 193 GLY A C 1
ATOM 1515 O O . GLY A 1 193 ? -7.925 -4.252 8.586 1.00 95.06 193 GLY A O 1
ATOM 1516 N N . PHE A 1 194 ? -5.795 -4.891 8.280 1.00 96.69 194 PHE A N 1
ATOM 1517 C CA . PHE A 1 194 ? -5.684 -4.403 6.920 1.00 96.69 194 PHE A CA 1
ATOM 1518 C C . PHE A 1 194 ? -4.722 -5.280 6.128 1.00 96.69 194 PHE A C 1
ATOM 1520 O O . PHE A 1 194 ? -3.840 -5.946 6.677 1.00 96.69 194 PHE A O 1
ATOM 1527 N N . GLU A 1 195 ? -4.884 -5.253 4.815 1.00 97.62 195 GLU A N 1
ATOM 1528 C CA . GLU A 1 195 ? -3.964 -5.833 3.855 1.00 97.62 195 GLU A CA 1
ATOM 1529 C C . GLU A 1 195 ? -3.765 -4.833 2.722 1.00 97.62 195 GLU A C 1
ATOM 1531 O O . GLU A 1 195 ? -4.724 -4.390 2.094 1.00 97.62 195 GLU A O 1
ATOM 1536 N N . ALA A 1 196 ? -2.513 -4.479 2.464 1.00 97.06 196 ALA A N 1
ATOM 1537 C CA . ALA A 1 196 ? -2.127 -3.585 1.386 1.00 97.06 196 ALA A CA 1
ATOM 1538 C C . ALA A 1 196 ? -1.243 -4.332 0.387 1.00 97.06 196 ALA A C 1
ATOM 1540 O O . ALA A 1 196 ? -0.509 -5.261 0.734 1.00 97.06 196 ALA A O 1
ATOM 1541 N N . ILE A 1 197 ? -1.294 -3.897 -0.864 1.00 96.94 197 ILE A N 1
ATOM 1542 C CA . ILE A 1 197 ? -0.565 -4.483 -1.981 1.00 96.94 197 ILE A CA 1
ATOM 1543 C C . ILE A 1 197 ? 0.182 -3.399 -2.742 1.00 96.94 197 ILE A C 1
ATOM 1545 O O . ILE A 1 197 ? -0.235 -2.241 -2.793 1.00 96.94 197 ILE A O 1
ATOM 1549 N N . ALA A 1 198 ? 1.303 -3.775 -3.336 1.00 95.62 198 ALA A N 1
ATOM 1550 C CA . ALA A 1 198 ? 2.046 -2.942 -4.253 1.00 95.62 198 ALA A CA 1
ATOM 1551 C C . ALA A 1 198 ? 2.405 -3.729 -5.503 1.00 95.62 198 ALA A C 1
ATOM 1553 O O . ALA A 1 198 ? 2.715 -4.917 -5.418 1.00 95.62 198 ALA A O 1
ATOM 1554 N N . ALA A 1 199 ? 2.406 -3.052 -6.645 1.00 94.62 199 ALA A N 1
ATOM 1555 C CA . ALA A 1 199 ? 2.874 -3.629 -7.890 1.00 94.62 199 ALA A CA 1
ATOM 1556 C C . ALA A 1 199 ? 3.613 -2.604 -8.744 1.00 94.62 199 ALA A C 1
ATOM 1558 O O . ALA A 1 199 ? 3.259 -1.418 -8.786 1.00 94.62 199 ALA A O 1
ATOM 1559 N N . ALA A 1 200 ? 4.633 -3.086 -9.440 1.00 92.50 200 ALA A N 1
ATOM 1560 C CA . ALA A 1 200 ? 5.386 -2.310 -10.405 1.00 92.50 200 ALA A CA 1
ATOM 1561 C C . ALA A 1 200 ? 5.804 -3.187 -11.573 1.00 92.50 200 ALA A C 1
ATOM 1563 O O . ALA A 1 200 ? 6.062 -4.371 -11.415 1.00 92.50 200 ALA A O 1
ATOM 1564 N N . ASN A 1 201 ? 5.918 -2.552 -12.727 1.00 88.81 201 ASN A N 1
ATOM 1565 C CA . ASN A 1 201 ? 6.613 -3.116 -13.864 1.00 88.81 201 ASN A CA 1
ATOM 1566 C C . ASN A 1 201 ? 8.086 -2.696 -13.765 1.00 88.81 201 ASN A C 1
ATOM 1568 O O . ASN A 1 201 ? 8.380 -1.493 -13.761 1.00 88.81 201 ASN A O 1
ATOM 1572 N N . LEU A 1 202 ? 8.997 -3.659 -13.618 1.00 86.12 202 LEU A N 1
ATOM 1573 C CA . LEU A 1 202 ? 10.415 -3.371 -13.389 1.00 86.12 202 LEU A CA 1
ATOM 1574 C C . LEU A 1 202 ? 11.240 -3.273 -14.672 1.00 86.12 202 LEU A C 1
ATOM 1576 O O . LEU A 1 202 ? 12.337 -2.700 -14.645 1.00 86.12 202 LEU A O 1
ATOM 1580 N N . ASP A 1 203 ? 10.733 -3.801 -15.784 1.00 80.31 203 ASP A N 1
ATOM 1581 C CA . ASP A 1 203 ? 11.493 -3.972 -17.016 1.00 80.31 203 ASP A CA 1
ATOM 1582 C C . ASP A 1 203 ? 10.793 -3.559 -18.321 1.00 80.31 203 ASP A C 1
ATOM 1584 O O . ASP A 1 203 ? 11.327 -3.801 -19.409 1.00 80.31 203 ASP A O 1
ATOM 1588 N N . ASP A 1 204 ? 9.679 -2.846 -18.194 1.00 75.81 204 ASP A N 1
ATOM 1589 C CA . ASP A 1 204 ? 8.833 -2.342 -19.272 1.00 75.81 204 ASP A CA 1
ATOM 1590 C C . ASP A 1 204 ? 8.155 -3.454 -20.113 1.00 75.81 204 ASP A C 1
ATOM 1592 O O . ASP A 1 204 ? 7.854 -3.227 -21.291 1.00 75.81 204 ASP A O 1
ATOM 1596 N N . ASP A 1 205 ? 7.883 -4.635 -19.536 1.00 78.38 205 ASP A N 1
ATOM 1597 C CA . ASP A 1 205 ? 7.106 -5.711 -20.176 1.00 78.38 205 ASP A CA 1
ATOM 1598 C C . ASP A 1 205 ? 5.639 -5.812 -19.681 1.00 78.38 205 ASP A C 1
ATOM 1600 O O . ASP A 1 205 ? 5.075 -4.814 -19.242 1.00 78.38 205 ASP A O 1
ATOM 1604 N N . ASP A 1 206 ? 4.949 -6.943 -19.862 1.00 78.00 206 ASP A N 1
ATOM 1605 C CA . ASP A 1 206 ? 3.549 -7.103 -19.417 1.00 78.00 206 ASP A CA 1
ATOM 1606 C C . ASP A 1 206 ? 3.425 -7.793 -18.039 1.00 78.00 206 ASP A C 1
ATOM 1608 O O . ASP A 1 206 ? 2.315 -7.952 -17.520 1.00 78.00 206 ASP A O 1
ATOM 1612 N N . GLU A 1 207 ? 4.541 -8.223 -17.455 1.00 85.44 207 GLU A N 1
ATOM 1613 C CA . GLU A 1 207 ? 4.626 -8.836 -16.136 1.00 85.44 207 GLU A CA 1
ATOM 1614 C C . GLU A 1 207 ? 4.842 -7.752 -15.059 1.00 85.44 207 GLU A C 1
ATOM 1616 O O . GLU A 1 207 ? 5.152 -6.591 -15.339 1.00 85.44 207 GLU A O 1
ATOM 1621 N N . LEU A 1 208 ? 4.493 -8.088 -13.816 1.00 89.31 208 LEU A N 1
ATOM 1622 C CA . LEU A 1 208 ? 4.528 -7.158 -12.690 1.00 89.31 208 LEU A CA 1
ATOM 1623 C C . LEU A 1 208 ? 5.124 -7.863 -11.490 1.00 89.31 208 LEU A C 1
ATOM 1625 O O . LEU A 1 208 ? 4.580 -8.885 -11.074 1.00 89.31 208 LEU A O 1
ATOM 1629 N N . ASP A 1 209 ? 6.110 -7.262 -10.841 1.00 91.94 209 ASP A N 1
ATOM 1630 C CA . ASP A 1 209 ? 6.453 -7.660 -9.487 1.00 91.94 209 ASP A CA 1
ATOM 1631 C C . ASP A 1 209 ? 5.362 -7.213 -8.505 1.00 91.94 209 ASP A C 1
ATOM 1633 O O . ASP A 1 209 ? 4.856 -6.083 -8.573 1.00 91.94 209 ASP A O 1
ATOM 1637 N N . VAL A 1 210 ? 5.022 -8.089 -7.556 1.00 94.62 210 VAL A N 1
ATOM 1638 C CA . VAL A 1 210 ? 3.918 -7.873 -6.609 1.00 94.62 210 VAL A CA 1
ATOM 1639 C C . VAL A 1 210 ? 4.366 -8.118 -5.172 1.00 94.62 210 VAL A C 1
ATOM 1641 O O . VAL A 1 210 ? 4.863 -9.191 -4.830 1.00 94.62 210 VAL A O 1
ATOM 1644 N N . TRP A 1 211 ? 4.108 -7.148 -4.295 1.00 96.75 211 TRP A N 1
ATOM 1645 C CA . TRP A 1 211 ? 4.339 -7.240 -2.852 1.00 96.75 211 TRP A CA 1
ATOM 1646 C C . TRP A 1 211 ? 3.061 -7.032 -2.072 1.00 96.75 211 TRP A C 1
ATOM 1648 O O . TRP A 1 211 ? 2.176 -6.296 -2.495 1.00 96.75 211 TRP A O 1
ATOM 1658 N N . ARG A 1 212 ? 3.009 -7.610 -0.877 1.00 96.88 212 ARG A N 1
ATOM 1659 C CA . ARG A 1 212 ? 1.887 -7.463 0.044 1.00 96.88 212 ARG A CA 1
ATOM 1660 C C . ARG A 1 212 ? 2.380 -7.263 1.465 1.00 96.88 212 ARG A C 1
ATOM 1662 O O . ARG A 1 212 ? 3.375 -7.870 1.850 1.00 96.88 212 ARG A O 1
ATOM 1669 N N . ILE A 1 213 ? 1.671 -6.445 2.234 1.00 98.12 213 ILE A N 1
ATOM 1670 C CA . ILE A 1 213 ? 1.866 -6.267 3.675 1.00 98.12 213 ILE A CA 1
ATOM 1671 C C . ILE A 1 213 ? 0.518 -6.336 4.395 1.00 98.12 213 ILE A C 1
ATOM 1673 O O . ILE A 1 213 ? -0.510 -5.994 3.814 1.00 98.12 213 ILE A O 1
ATOM 1677 N N . ASN A 1 214 ? 0.510 -6.764 5.654 1.00 97.94 214 ASN A N 1
ATOM 1678 C CA . ASN A 1 214 ? -0.692 -6.788 6.490 1.00 97.94 214 ASN A CA 1
ATOM 1679 C C . ASN A 1 214 ? -0.464 -6.143 7.867 1.00 97.94 214 ASN A C 1
ATOM 1681 O O . ASN A 1 214 ? 0.646 -5.722 8.205 1.00 97.94 214 ASN A O 1
ATOM 1685 N N . ASP A 1 215 ? -1.519 -6.113 8.677 1.00 97.12 215 ASP A N 1
ATOM 1686 C CA . ASP A 1 215 ? -1.555 -5.608 10.056 1.00 97.12 215 ASP A CA 1
ATOM 1687 C C . ASP A 1 215 ? -0.571 -6.298 11.016 1.00 97.12 215 ASP A C 1
ATOM 1689 O O . ASP A 1 215 ? -0.208 -5.736 12.051 1.00 97.12 215 ASP A O 1
ATOM 1693 N N . ARG A 1 216 ? -0.084 -7.489 10.653 1.00 97.00 216 ARG A N 1
ATOM 1694 C CA . ARG A 1 216 ? 0.943 -8.247 11.384 1.00 97.00 216 ARG A CA 1
ATOM 1695 C C . ARG A 1 216 ? 2.366 -7.943 10.904 1.00 97.00 216 ARG A C 1
ATOM 1697 O O . ARG A 1 216 ? 3.312 -8.582 11.360 1.00 97.00 216 ARG A O 1
ATOM 1704 N N . LYS A 1 217 ? 2.527 -6.961 10.009 1.00 96.81 217 LYS A N 1
ATOM 1705 C CA . LYS A 1 217 ? 3.793 -6.566 9.369 1.00 96.81 217 LYS A CA 1
ATOM 1706 C C . LYS A 1 217 ? 4.418 -7.679 8.517 1.00 96.81 217 LYS A C 1
ATOM 1708 O O . LYS A 1 217 ? 5.628 -7.688 8.290 1.00 96.81 217 LYS A O 1
ATOM 1713 N N . GLU A 1 218 ? 3.617 -8.619 8.021 1.00 97.00 218 GLU A N 1
ATOM 1714 C CA . GLU A 1 218 ? 4.106 -9.670 7.126 1.00 97.00 218 GLU A CA 1
ATOM 1715 C C . GLU A 1 218 ? 4.274 -9.101 5.713 1.00 97.00 218 GLU A C 1
ATOM 1717 O O . GLU A 1 218 ? 3.337 -9.095 4.917 1.00 97.00 218 GLU A O 1
ATOM 1722 N N . LEU A 1 219 ? 5.473 -8.594 5.411 1.00 96.44 219 LEU A N 1
ATOM 1723 C CA . LEU A 1 219 ? 5.843 -8.102 4.086 1.00 96.44 219 LEU A CA 1
ATOM 1724 C C . LEU A 1 219 ? 6.359 -9.255 3.214 1.00 96.44 219 LEU A C 1
ATOM 1726 O O . LEU A 1 219 ? 7.441 -9.787 3.461 1.00 96.44 219 LEU A O 1
ATOM 1730 N N . VAL A 1 220 ? 5.605 -9.620 2.179 1.00 94.50 220 VAL A N 1
ATOM 1731 C CA . VAL A 1 220 ? 5.895 -10.769 1.308 1.00 94.50 220 VAL A CA 1
ATOM 1732 C C . VAL A 1 220 ? 6.046 -10.315 -0.142 1.00 94.50 220 VAL A C 1
ATOM 1734 O O . VAL A 1 220 ? 5.251 -9.516 -0.636 1.00 94.50 220 VAL A O 1
ATOM 1737 N N . HIS A 1 221 ? 7.065 -10.839 -0.825 1.00 93.62 221 HIS A N 1
ATOM 1738 C CA . HIS A 1 221 ? 7.214 -10.742 -2.277 1.00 93.62 221 HIS A CA 1
ATOM 1739 C C . HIS A 1 221 ? 6.483 -11.928 -2.917 1.00 93.62 221 HIS A C 1
ATOM 1741 O O . HIS A 1 221 ? 6.870 -13.072 -2.690 1.00 93.62 221 HIS A O 1
ATOM 1747 N N . LEU A 1 222 ? 5.384 -11.667 -3.624 1.00 89.88 222 LEU A N 1
ATOM 1748 C CA . LEU A 1 222 ? 4.465 -12.697 -4.121 1.00 89.88 222 LEU A CA 1
ATOM 1749 C C . LEU A 1 222 ? 4.797 -13.159 -5.541 1.00 89.88 222 LEU A C 1
ATOM 1751 O O . LEU A 1 222 ? 4.539 -14.314 -5.875 1.00 89.88 222 LEU A O 1
ATOM 1755 N N . PHE A 1 223 ? 5.347 -12.268 -6.363 1.00 87.75 223 PHE A N 1
ATOM 1756 C CA . PHE A 1 223 ? 5.741 -12.563 -7.735 1.00 87.75 223 PHE A CA 1
ATOM 1757 C C . PHE A 1 223 ? 6.931 -11.684 -8.128 1.00 87.75 223 PHE A C 1
ATOM 1759 O O . PHE A 1 223 ? 6.855 -10.476 -7.920 1.00 87.75 223 PHE A O 1
ATOM 1766 N N . ASP A 1 224 ? 7.986 -12.299 -8.671 1.00 83.69 224 ASP A N 1
ATOM 1767 C CA . ASP A 1 224 ? 9.191 -11.654 -9.214 1.00 83.69 224 ASP A CA 1
ATOM 1768 C C . ASP A 1 224 ? 9.268 -11.987 -10.714 1.00 83.69 224 ASP A C 1
ATOM 1770 O O . ASP A 1 224 ? 9.476 -13.149 -11.072 1.00 83.69 224 ASP A O 1
ATOM 1774 N N . ASP A 1 225 ? 9.077 -11.000 -11.592 1.00 75.50 225 ASP A N 1
ATOM 1775 C CA . ASP A 1 225 ? 9.106 -11.212 -13.050 1.00 75.50 225 ASP A CA 1
ATOM 1776 C C . ASP A 1 225 ? 10.536 -11.330 -13.623 1.00 75.50 225 ASP A C 1
ATOM 1778 O O . ASP A 1 225 ? 10.756 -11.840 -14.732 1.00 75.50 225 ASP A O 1
ATOM 1782 N N . LEU A 1 226 ? 11.536 -10.928 -12.831 1.00 74.31 226 LEU A N 1
ATOM 1783 C CA . LEU A 1 226 ? 12.954 -11.005 -13.168 1.00 74.31 226 LEU A CA 1
ATOM 1784 C C . LEU A 1 226 ? 13.587 -12.320 -12.699 1.00 74.31 226 LEU A C 1
ATOM 1786 O O . LEU A 1 226 ? 14.683 -12.668 -13.157 1.00 74.31 226 LEU A O 1
ATOM 1790 N N . GLU A 1 227 ? 12.929 -13.074 -11.815 1.00 66.06 227 GLU A N 1
ATOM 1791 C CA . GLU A 1 227 ? 13.444 -14.341 -11.304 1.00 66.06 227 GLU A CA 1
ATOM 1792 C C . GLU A 1 227 ? 13.525 -15.389 -12.431 1.00 66.06 227 GLU A C 1
ATOM 1794 O O . GLU A 1 227 ? 12.536 -15.854 -12.993 1.00 66.06 227 GLU A O 1
ATOM 1799 N N . GLY A 1 228 ? 14.755 -15.764 -12.799 1.00 53.12 228 GLY A N 1
ATOM 1800 C CA . GLY A 1 228 ? 15.030 -16.761 -13.840 1.00 53.12 228 GLY A CA 1
ATOM 1801 C C . GLY A 1 228 ? 15.324 -16.200 -15.235 1.00 53.12 228 GLY A C 1
ATOM 1802 O O . GLY A 1 228 ? 15.718 -16.973 -16.117 1.00 53.12 228 GLY A O 1
ATOM 1803 N N . ARG A 1 229 ? 15.236 -14.879 -15.450 1.00 54.66 229 ARG A N 1
ATOM 1804 C CA . ARG A 1 229 ? 15.721 -14.248 -16.686 1.00 54.66 229 ARG A CA 1
ATOM 1805 C C . ARG A 1 229 ? 17.217 -13.957 -16.539 1.00 54.66 229 ARG A C 1
ATOM 1807 O O . ARG A 1 229 ? 17.597 -13.109 -15.732 1.00 54.66 229 ARG A O 1
ATOM 1814 N N . PRO A 1 230 ? 18.112 -14.645 -17.278 1.00 49.59 230 PRO A N 1
ATOM 1815 C CA . PRO A 1 230 ? 19.504 -14.237 -17.285 1.00 49.59 230 PRO A CA 1
ATOM 1816 C C . PRO A 1 230 ? 19.575 -12.803 -17.818 1.00 49.59 230 PRO A C 1
ATOM 1818 O O . PRO A 1 230 ? 18.783 -12.452 -18.700 1.00 49.59 230 PRO A O 1
ATOM 1821 N N . PRO A 1 231 ? 20.533 -11.994 -17.344 1.00 49.22 231 PRO A N 1
ATOM 1822 C CA . PRO A 1 231 ? 20.774 -10.695 -17.929 1.00 49.22 231 PRO A CA 1
ATOM 1823 C C . PRO A 1 231 ? 20.890 -10.887 -19.464 1.00 49.22 231 PRO A C 1
ATOM 1825 O O . PRO A 1 231 ? 21.670 -11.722 -19.926 1.00 49.22 231 PRO A O 1
ATOM 1828 N N . LEU A 1 232 ? 20.076 -10.173 -20.253 1.00 49.75 232 LEU A N 1
ATOM 1829 C CA . LEU A 1 232 ? 20.178 -10.125 -21.718 1.00 49.75 232 LEU A CA 1
ATOM 1830 C C . LEU A 1 232 ? 21.142 -9.008 -22.139 1.00 49.75 232 LEU A C 1
ATOM 1832 O O . LEU A 1 232 ? 21.009 -7.864 -21.708 1.00 49.75 232 LEU A O 1
ATOM 1836 N N . ASP A 1 233 ? 22.145 -9.312 -22.955 1.00 51.25 233 ASP A N 1
ATOM 1837 C CA . ASP A 1 233 ? 23.033 -8.279 -23.488 1.00 51.25 233 ASP A CA 1
ATOM 1838 C C . ASP A 1 233 ? 22.293 -7.289 -24.408 1.00 51.25 233 ASP A C 1
ATOM 1840 O O . ASP A 1 233 ? 21.114 -7.447 -24.726 1.00 51.25 233 ASP A O 1
ATOM 1844 N N . ALA A 1 234 ? 22.991 -6.241 -24.859 1.00 45.69 234 ALA A N 1
ATOM 1845 C CA . ALA A 1 234 ? 22.438 -5.229 -25.768 1.00 45.69 234 ALA A CA 1
ATOM 1846 C C . ALA A 1 234 ? 21.919 -5.795 -27.112 1.00 45.69 234 ALA A C 1
ATOM 1848 O O . ALA A 1 234 ? 21.412 -5.040 -27.940 1.00 45.69 234 ALA A O 1
ATOM 1849 N N . ARG A 1 235 ? 22.084 -7.102 -27.355 1.00 51.00 235 ARG A N 1
ATOM 1850 C CA . ARG A 1 235 ? 21.667 -7.840 -28.549 1.00 51.00 235 ARG A CA 1
ATOM 1851 C C . ARG A 1 235 ? 20.590 -8.890 -28.243 1.00 51.00 235 ARG A C 1
ATOM 1853 O O . ARG A 1 235 ? 20.171 -9.584 -29.165 1.00 51.00 235 ARG A O 1
ATOM 1860 N N . GLY A 1 236 ? 20.114 -8.985 -26.999 1.00 46.41 236 GLY A N 1
ATOM 1861 C CA . GLY A 1 236 ? 19.124 -9.980 -26.584 1.00 46.41 236 GLY A CA 1
ATOM 1862 C C . GLY A 1 236 ? 19.705 -11.382 -26.374 1.00 46.41 236 GLY A C 1
ATOM 1863 O O . GLY A 1 236 ? 18.946 -12.349 -26.347 1.00 46.41 236 GLY A O 1
ATOM 1864 N N . GLU A 1 237 ? 21.026 -11.521 -26.240 1.00 42.50 237 GLU A N 1
ATOM 1865 C CA . GLU A 1 237 ? 21.690 -12.803 -26.006 1.00 42.50 237 GLU A CA 1
ATOM 1866 C C . GLU A 1 237 ? 22.007 -13.005 -24.515 1.00 42.50 237 GLU A C 1
ATOM 1868 O O . GLU A 1 237 ? 22.294 -12.070 -23.765 1.00 42.50 237 GLU A O 1
ATOM 1873 N N . LYS A 1 238 ? 21.924 -14.263 -24.067 1.00 42.91 238 LYS A N 1
ATOM 1874 C CA . LYS A 1 238 ? 22.159 -14.676 -22.678 1.00 42.91 238 LYS A CA 1
ATOM 1875 C C . LYS A 1 238 ? 23.592 -14.330 -22.257 1.00 42.91 238 LYS A C 1
ATOM 1877 O O . LYS A 1 238 ? 24.536 -14.841 -22.861 1.00 42.91 238 LYS A O 1
ATOM 1882 N N . PHE A 1 239 ? 23.763 -13.542 -21.192 1.00 46.78 239 PHE A N 1
ATOM 1883 C CA . PHE A 1 239 ? 25.087 -13.331 -20.604 1.00 46.78 239 PHE A CA 1
ATOM 1884 C C . PHE A 1 239 ? 25.713 -14.681 -20.198 1.00 46.78 239 PHE A C 1
ATOM 1886 O O . PHE A 1 239 ? 25.032 -15.511 -19.581 1.00 46.78 239 PHE A O 1
ATOM 1893 N N . PRO A 1 240 ? 27.000 -14.929 -20.503 1.00 42.56 240 PRO A N 1
ATOM 1894 C CA . PRO A 1 240 ? 27.716 -16.030 -19.880 1.00 42.56 240 PRO A CA 1
ATOM 1895 C C . PRO A 1 240 ? 27.707 -15.796 -18.368 1.00 42.56 240 PRO A C 1
ATOM 1897 O O . PRO A 1 240 ? 28.040 -14.707 -17.904 1.00 42.56 240 PRO A O 1
ATOM 1900 N N . SER A 1 241 ? 27.272 -16.807 -17.617 1.00 42.06 241 SER A N 1
ATOM 1901 C CA . SER A 1 241 ? 27.189 -16.781 -16.158 1.00 42.06 241 SER A CA 1
ATOM 1902 C C . SER A 1 241 ? 28.517 -16.308 -15.567 1.00 42.06 241 SER A C 1
ATOM 1904 O O . SER A 1 241 ? 29.536 -16.989 -15.712 1.00 42.06 241 SER A O 1
ATOM 1906 N N . LEU A 1 242 ? 28.498 -15.131 -14.938 1.00 44.38 242 LEU A N 1
ATOM 1907 C CA . LEU A 1 242 ? 29.589 -14.685 -14.083 1.00 44.38 242 LEU A CA 1
ATOM 1908 C C . LEU A 1 242 ? 29.684 -15.647 -12.887 1.00 44.38 242 LEU A C 1
ATOM 1910 O O . LEU A 1 242 ? 28.653 -16.170 -12.459 1.00 44.38 242 LEU A O 1
ATOM 1914 N N . PRO A 1 243 ? 30.897 -15.932 -12.382 1.00 38.34 243 PRO A N 1
ATOM 1915 C CA . PRO A 1 243 ? 31.052 -16.711 -11.163 1.00 38.34 243 PRO A CA 1
ATOM 1916 C C . PRO A 1 243 ? 30.275 -16.026 -10.038 1.00 38.34 243 PRO A C 1
ATOM 1918 O O . PRO A 1 243 ? 30.365 -14.812 -9.880 1.00 38.34 243 PRO A O 1
ATOM 1921 N N . GLU A 1 244 ? 29.478 -16.810 -9.318 1.00 40.50 244 GLU A N 1
ATOM 1922 C CA . GLU A 1 244 ? 28.703 -16.352 -8.170 1.00 40.50 244 GLU A CA 1
ATOM 1923 C C . GLU A 1 244 ? 29.670 -15.747 -7.145 1.00 40.50 244 GLU A C 1
ATOM 1925 O O . GLU A 1 244 ? 30.473 -16.464 -6.541 1.00 40.50 244 GLU A O 1
ATOM 1930 N N . ASP A 1 245 ? 29.638 -14.423 -6.984 1.00 38.41 245 ASP A N 1
ATOM 1931 C CA . ASP A 1 245 ? 30.265 -13.793 -5.830 1.00 38.41 245 ASP A CA 1
ATOM 1932 C C . ASP A 1 245 ? 29.552 -14.312 -4.572 1.00 38.41 245 ASP A C 1
ATOM 1934 O O . ASP A 1 245 ? 28.326 -14.482 -4.584 1.00 38.41 245 ASP A O 1
ATOM 1938 N N . PRO A 1 246 ? 30.292 -14.616 -3.492 1.00 38.94 246 PRO A N 1
ATOM 1939 C CA . PRO A 1 246 ? 29.695 -15.129 -2.274 1.00 38.94 246 PRO A CA 1
ATOM 1940 C C . PRO A 1 246 ? 28.663 -14.124 -1.768 1.00 38.94 246 PRO A C 1
ATOM 1942 O O . PRO A 1 246 ? 28.977 -12.948 -1.585 1.00 38.94 246 PRO A O 1
ATOM 1945 N N . VAL A 1 247 ? 27.443 -14.621 -1.560 1.00 42.19 247 VAL A N 1
ATOM 1946 C CA . VAL A 1 247 ? 26.362 -13.957 -0.831 1.00 42.19 247 VAL A CA 1
ATOM 1947 C C . VAL A 1 247 ? 26.964 -13.363 0.441 1.00 42.19 247 VAL A C 1
ATOM 1949 O O . VAL A 1 247 ? 27.326 -14.092 1.362 1.00 42.19 247 VAL A O 1
ATOM 1952 N N . GLY A 1 248 ? 27.164 -12.047 0.440 1.00 41.81 248 GLY A N 1
ATOM 1953 C CA . GLY A 1 248 ? 27.413 -11.300 1.657 1.00 41.81 248 GLY A CA 1
ATOM 1954 C C . GLY A 1 248 ? 26.093 -11.240 2.402 1.00 41.81 248 GLY A C 1
ATOM 1955 O O . GLY A 1 248 ? 25.079 -10.868 1.817 1.00 41.81 248 GLY A O 1
ATOM 1956 N N . ASP A 1 249 ? 26.103 -11.666 3.656 1.00 42.47 249 ASP A N 1
ATOM 1957 C CA . ASP A 1 249 ? 24.964 -11.571 4.555 1.00 42.47 249 ASP A CA 1
ATOM 1958 C C . ASP A 1 249 ? 24.564 -10.087 4.711 1.00 42.47 249 ASP A C 1
ATOM 1960 O O . ASP A 1 249 ? 25.124 -9.363 5.532 1.00 42.47 249 ASP A O 1
ATOM 1964 N N . ASP A 1 250 ? 23.608 -9.611 3.904 1.00 49.84 250 ASP A N 1
ATOM 1965 C CA . ASP A 1 250 ? 22.965 -8.289 4.017 1.00 49.84 250 ASP A CA 1
ATOM 1966 C C . ASP A 1 250 ? 21.994 -8.250 5.229 1.00 49.84 250 ASP A C 1
ATOM 1968 O O . ASP A 1 250 ? 20.847 -7.814 5.129 1.00 49.84 250 ASP A O 1
ATOM 1972 N N . GLU A 1 251 ? 22.443 -8.730 6.392 1.00 51.00 251 GLU A N 1
ATOM 1973 C CA . GLU A 1 251 ? 21.699 -8.707 7.666 1.00 51.00 251 GLU A CA 1
ATOM 1974 C C . GLU A 1 251 ? 21.882 -7.389 8.450 1.00 51.00 251 GLU A C 1
ATOM 1976 O O . GLU A 1 251 ? 21.271 -7.213 9.499 1.00 51.00 251 GLU A O 1
ATOM 1981 N N . ASP A 1 252 ? 22.656 -6.422 7.944 1.00 47.25 252 ASP A N 1
ATOM 1982 C CA . ASP A 1 252 ? 23.002 -5.188 8.674 1.00 47.25 252 ASP A CA 1
ATOM 1983 C C . ASP A 1 252 ? 22.450 -3.902 8.027 1.00 47.25 252 ASP A C 1
ATOM 1985 O O . ASP A 1 252 ? 23.083 -2.843 8.049 1.00 47.25 252 ASP A O 1
ATOM 1989 N N . ILE A 1 253 ? 21.231 -3.942 7.476 1.00 48.66 253 ILE A N 1
ATOM 1990 C CA . ILE A 1 253 ? 20.454 -2.701 7.329 1.00 48.66 253 ILE A CA 1
ATOM 1991 C C . ILE A 1 253 ? 19.747 -2.464 8.670 1.00 48.66 253 ILE A C 1
ATOM 1993 O O . ILE A 1 253 ? 18.837 -3.229 8.999 1.00 48.66 253 ILE A O 1
ATOM 1997 N N . PRO A 1 254 ? 20.115 -1.434 9.460 1.00 41.34 254 PRO A N 1
ATOM 1998 C CA . PRO A 1 254 ? 19.451 -1.175 10.728 1.00 41.34 254 PRO A CA 1
ATOM 1999 C C . PRO A 1 254 ? 17.969 -0.903 10.471 1.00 41.34 254 PRO A C 1
ATOM 2001 O O . PRO A 1 254 ? 17.594 0.087 9.838 1.00 41.34 254 PRO A O 1
ATOM 2004 N N . LEU A 1 255 ? 17.124 -1.815 10.953 1.00 52.28 255 LEU A N 1
ATOM 2005 C CA . LEU A 1 255 ? 15.682 -1.629 10.975 1.00 52.28 255 LEU A CA 1
ATOM 2006 C C . LEU A 1 255 ? 15.371 -0.353 11.776 1.00 52.28 255 LEU A C 1
ATOM 2008 O O . LEU A 1 255 ? 15.960 -0.152 12.843 1.00 52.28 255 LEU A O 1
ATOM 2012 N N . PRO A 1 256 ? 14.437 0.502 11.321 1.00 52.53 256 PRO A N 1
ATOM 2013 C CA . PRO A 1 256 ? 13.908 1.541 12.190 1.00 52.53 256 PRO A CA 1
ATOM 2014 C C . PRO A 1 256 ? 13.316 0.883 13.453 1.00 52.53 256 PRO A C 1
ATOM 2016 O O . PRO A 1 256 ? 12.756 -0.219 13.356 1.00 52.53 256 PRO A O 1
ATOM 2019 N N . PRO A 1 257 ? 13.448 1.516 14.634 1.00 51.03 257 PRO A N 1
ATOM 2020 C CA . PRO A 1 257 ? 12.963 0.946 15.886 1.00 51.03 257 PRO A CA 1
ATOM 2021 C C . PRO A 1 257 ? 11.475 0.599 15.777 1.00 51.03 257 PRO A C 1
ATOM 2023 O O . PRO A 1 257 ? 10.694 1.314 15.146 1.00 51.03 257 PRO A O 1
ATOM 2026 N N . SER A 1 258 ? 11.077 -0.526 16.378 1.00 49.50 258 SER A N 1
ATOM 2027 C CA . SER A 1 258 ? 9.658 -0.895 16.448 1.00 49.50 258 SER A CA 1
ATOM 2028 C C . SER A 1 258 ? 8.867 0.186 17.197 1.00 49.50 258 SER A C 1
ATOM 2030 O O . SER A 1 258 ? 9.420 0.785 18.118 1.00 49.50 258 SER A O 1
ATOM 2032 N N . PRO A 1 259 ? 7.580 0.419 16.875 1.00 57.22 259 PRO A N 1
ATOM 2033 C CA . PRO A 1 259 ? 6.752 1.404 17.579 1.00 57.22 259 PRO A CA 1
ATOM 2034 C C . PRO A 1 259 ? 6.704 1.186 19.097 1.00 57.22 259 PRO A C 1
ATOM 2036 O O . PRO A 1 259 ? 6.671 2.149 19.852 1.00 57.22 259 PRO A O 1
ATOM 2039 N N . ASP A 1 260 ? 6.824 -0.067 19.544 1.00 59.47 260 ASP A N 1
ATOM 2040 C CA . ASP A 1 260 ? 6.900 -0.443 20.964 1.00 59.47 260 ASP A CA 1
ATOM 2041 C C . ASP A 1 260 ? 8.206 0.002 21.662 1.00 59.47 260 ASP A C 1
ATOM 2043 O O . ASP A 1 260 ? 8.333 -0.112 22.879 1.00 59.47 260 ASP A O 1
ATOM 2047 N N . GLN A 1 261 ? 9.196 0.477 20.897 1.00 51.06 261 GLN A N 1
ATOM 2048 C CA . GLN A 1 261 ? 10.477 1.021 21.369 1.00 51.06 261 GLN A CA 1
ATOM 2049 C C . GLN A 1 261 ? 10.564 2.544 21.217 1.00 51.06 261 GLN A C 1
ATOM 2051 O O . GLN A 1 261 ? 11.571 3.136 21.614 1.00 51.06 261 GLN A O 1
ATOM 2056 N N . MET A 1 262 ? 9.543 3.194 20.651 1.00 47.53 262 MET A N 1
ATOM 2057 C CA . MET A 1 262 ? 9.471 4.648 20.690 1.00 47.53 262 MET A CA 1
ATOM 2058 C C . MET A 1 262 ? 9.107 5.070 22.118 1.00 47.53 262 MET A C 1
ATOM 2060 O O . MET A 1 262 ? 8.179 4.501 22.700 1.00 47.53 262 MET A O 1
ATOM 2064 N N . PRO A 1 263 ? 9.816 6.041 22.722 1.00 53.03 263 PRO A N 1
ATOM 2065 C CA . PRO A 1 263 ? 9.323 6.651 23.943 1.00 53.03 263 PRO A CA 1
ATOM 2066 C C . PRO A 1 263 ? 7.912 7.168 23.657 1.00 53.03 263 PRO A C 1
ATOM 2068 O O . PRO A 1 263 ? 7.692 7.814 22.631 1.00 53.03 263 PRO A O 1
ATOM 2071 N N . LEU A 1 264 ? 6.963 6.852 24.546 1.00 58.44 264 LEU A N 1
ATOM 2072 C CA . LEU A 1 264 ? 5.653 7.496 24.546 1.00 58.44 264 LEU A CA 1
ATOM 2073 C C . LEU A 1 264 ? 5.903 8.992 24.380 1.00 58.44 264 LEU A C 1
ATOM 2075 O O . LEU A 1 264 ? 6.699 9.560 25.139 1.00 58.44 264 LEU A O 1
ATOM 2079 N N . ALA A 1 265 ? 5.287 9.598 23.362 1.00 57.09 265 ALA A N 1
ATOM 2080 C CA . ALA A 1 265 ? 5.338 11.039 23.209 1.00 57.09 265 ALA A CA 1
ATOM 2081 C C . ALA A 1 265 ? 5.015 11.653 24.582 1.00 57.09 265 ALA A C 1
ATOM 2083 O O . ALA A 1 265 ? 4.095 11.164 25.256 1.00 57.09 265 ALA A O 1
ATOM 2084 N N . PRO A 1 266 ? 5.795 12.644 25.054 1.00 57.88 266 PRO A N 1
ATOM 2085 C CA . PRO A 1 266 ? 5.437 13.342 26.277 1.00 57.88 266 PRO A CA 1
ATOM 2086 C C . PRO A 1 266 ? 3.975 13.777 26.142 1.00 57.88 266 PRO A C 1
ATOM 2088 O O . PRO A 1 266 ? 3.575 14.143 25.033 1.00 57.88 266 PRO A O 1
ATOM 2091 N N . PRO A 1 267 ? 3.168 13.686 27.216 1.00 59.66 267 PRO A N 1
ATOM 2092 C CA . PRO A 1 267 ? 1.774 14.095 27.147 1.00 59.66 267 PRO A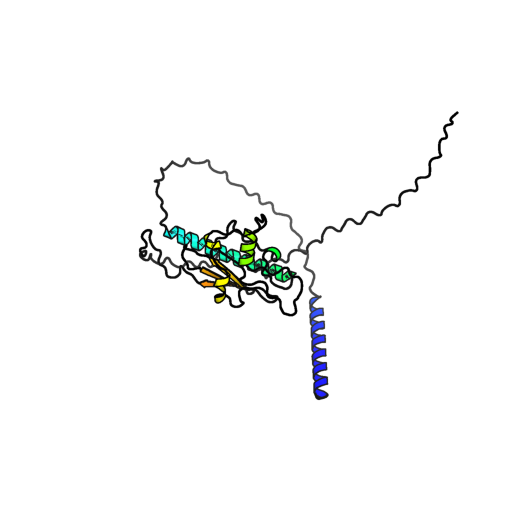 CA 1
ATOM 2093 C C . PRO A 1 267 ? 1.734 15.474 26.500 1.00 59.66 267 PRO A C 1
ATOM 2095 O O . PRO A 1 267 ? 2.468 16.362 26.948 1.00 59.66 267 PRO A O 1
ATOM 2098 N N . GLU A 1 268 ? 0.954 15.617 25.422 1.00 54.88 268 GLU A N 1
ATOM 2099 C CA . GLU A 1 268 ? 0.727 16.919 24.812 1.00 54.88 268 GLU A CA 1
ATOM 2100 C C . GLU A 1 268 ? 0.414 17.881 25.953 1.00 54.88 268 GLU A C 1
ATOM 2102 O O . GLU A 1 268 ? -0.553 17.696 26.702 1.00 54.88 268 GLU A O 1
ATOM 2107 N N . MET A 1 269 ? 1.278 18.883 26.137 1.00 52.34 269 MET A N 1
ATOM 2108 C CA . MET A 1 269 ? 0.871 20.044 26.898 1.00 52.34 269 MET A CA 1
ATOM 2109 C C . MET A 1 269 ? -0.334 20.569 26.143 1.00 52.34 269 MET A C 1
ATOM 2111 O O . MET A 1 269 ? -0.193 21.033 25.012 1.00 52.34 269 MET A O 1
ATOM 2115 N N . GLY A 1 270 ? -1.512 20.398 26.746 1.00 59.19 270 GLY A N 1
ATOM 2116 C CA . GLY A 1 270 ? -2.753 20.898 26.187 1.00 59.19 270 GLY A CA 1
ATOM 2117 C C . GLY A 1 270 ? -2.570 22.349 25.741 1.00 59.19 270 GLY A C 1
ATOM 2118 O O . GLY A 1 270 ? -1.694 23.046 26.275 1.00 59.19 270 GLY A O 1
ATOM 2119 N N . PRO A 1 271 ? -3.361 22.802 24.755 1.00 66.19 271 PRO A N 1
ATOM 2120 C CA . PRO A 1 271 ? -3.248 24.157 24.239 1.00 66.19 271 PRO A CA 1
ATOM 2121 C C . PRO A 1 271 ? -3.169 25.136 25.417 1.00 66.19 271 PRO A C 1
ATOM 2123 O O . PRO A 1 271 ? -3.894 24.938 26.401 1.00 66.19 271 PRO A O 1
ATOM 2126 N N . PRO A 1 272 ? -2.269 26.141 25.371 1.00 62.62 272 PRO A N 1
ATOM 2127 C CA . PRO A 1 272 ? -2.206 27.152 26.416 1.00 62.62 272 PRO A CA 1
ATOM 2128 C C . PRO A 1 272 ? -3.629 27.636 26.653 1.00 62.62 272 PRO A C 1
ATOM 2130 O O . PRO A 1 272 ? -4.316 27.988 25.692 1.00 62.62 272 PRO A O 1
ATOM 2133 N N . GLY A 1 273 ? -4.080 27.516 27.907 1.00 51.06 273 GLY A N 1
ATOM 2134 C CA . GLY A 1 273 ? -5.469 27.753 28.272 1.00 51.06 273 GLY A CA 1
ATOM 2135 C C . GLY A 1 273 ? -5.963 29.028 27.610 1.00 51.06 273 GLY A C 1
ATOM 2136 O O . GLY A 1 273 ? -5.250 30.036 27.627 1.00 51.06 273 GLY A O 1
ATOM 2137 N N . GLU A 1 274 ? -7.145 28.946 26.991 1.00 55.97 274 GLU A N 1
ATOM 2138 C CA . GLU A 1 274 ? -7.846 30.114 26.468 1.00 55.97 274 GLU A CA 1
ATOM 2139 C C . GLU A 1 274 ? -7.677 31.267 27.464 1.00 55.97 274 GLU A C 1
ATOM 2141 O O . GLU A 1 274 ? -7.915 31.058 28.664 1.00 55.97 274 GLU A O 1
ATOM 2146 N N . PRO A 1 275 ? -7.224 32.454 27.018 1.00 55.31 275 PRO A N 1
ATOM 2147 C CA . PRO A 1 275 ? -7.217 33.612 27.889 1.00 55.31 275 PRO A CA 1
ATOM 2148 C C . PRO A 1 275 ? -8.636 33.749 28.426 1.00 55.31 275 PRO A C 1
ATOM 2150 O O . PRO A 1 275 ? -9.591 33.847 27.651 1.00 55.31 275 PRO A O 1
ATOM 2153 N N . GLN A 1 276 ? -8.778 33.665 29.752 1.00 58.91 276 GLN A N 1
ATOM 2154 C CA . GLN A 1 276 ? -10.072 33.904 30.365 1.00 58.91 276 GLN A CA 1
ATOM 2155 C C . GLN A 1 276 ? -10.561 35.261 29.863 1.00 58.91 276 GLN A C 1
ATOM 2157 O O . GLN A 1 276 ? -9.751 36.189 29.802 1.00 58.91 276 GLN A O 1
ATOM 2162 N N . PRO A 1 277 ? -11.833 35.379 29.451 1.00 58.12 277 PRO A N 1
ATOM 2163 C CA . PRO A 1 277 ? -12.366 36.666 29.059 1.00 58.12 277 PRO A CA 1
ATOM 2164 C C . PRO A 1 277 ? -12.156 37.608 30.239 1.00 58.12 277 PRO A C 1
ATOM 2166 O O . PRO A 1 277 ? -12.685 37.354 31.324 1.00 58.12 277 PRO A O 1
ATOM 2169 N N . ASP A 1 278 ? -11.330 38.636 30.022 1.00 57.38 278 ASP A N 1
ATOM 2170 C CA . ASP A 1 278 ? -11.138 39.729 30.962 1.00 57.38 278 ASP A CA 1
ATOM 2171 C C . ASP A 1 278 ? -12.512 40.122 31.495 1.00 57.38 278 ASP A C 1
ATOM 2173 O O . ASP A 1 278 ? -13.451 40.332 30.716 1.00 57.38 278 ASP A O 1
ATOM 2177 N N . GLU A 1 279 ? -12.631 40.149 32.825 1.00 54.28 279 GLU A N 1
ATOM 2178 C CA . GLU A 1 279 ? -13.809 40.644 33.518 1.00 54.28 279 GLU A CA 1
ATOM 2179 C C . GLU A 1 279 ? -14.214 41.958 32.862 1.00 54.28 279 GLU A C 1
ATOM 2181 O O . GLU A 1 279 ? -13.535 42.980 32.972 1.00 54.28 279 GLU A O 1
ATOM 2186 N N . PHE A 1 280 ? -15.316 41.891 32.121 1.00 52.09 280 PHE A N 1
ATOM 2187 C CA . PHE A 1 280 ? -15.944 43.023 31.481 1.00 52.09 280 PHE A CA 1
ATOM 2188 C C . PHE A 1 280 ? -16.344 43.969 32.614 1.00 52.09 280 PHE A C 1
ATOM 2190 O O . PHE A 1 280 ? -17.383 43.788 33.252 1.00 52.09 280 PHE A O 1
ATOM 2197 N N . MET A 1 281 ? -15.477 44.938 32.922 1.00 60.22 281 MET A N 1
ATOM 2198 C CA . MET A 1 281 ? -15.824 46.021 33.827 1.00 60.22 281 MET A CA 1
ATOM 2199 C C . MET A 1 281 ? -17.099 46.661 33.269 1.00 60.22 281 MET A C 1
ATOM 2201 O O . MET A 1 281 ? -17.129 47.016 32.084 1.00 60.22 281 MET A O 1
ATOM 2205 N N . PRO A 1 282 ? -18.174 46.776 34.065 1.00 65.00 282 PRO A N 1
ATOM 2206 C CA . PRO A 1 282 ? -19.355 47.485 33.611 1.00 65.00 282 PRO A CA 1
ATOM 2207 C C . PRO A 1 282 ? -18.944 48.924 33.266 1.00 65.00 282 PRO A C 1
ATOM 2209 O O . PRO A 1 282 ? -18.139 49.509 33.996 1.00 65.00 282 PRO A O 1
ATOM 2212 N N . PRO A 1 283 ? -19.446 49.493 32.158 1.00 62.19 283 PRO A N 1
ATOM 2213 C CA . PRO A 1 283 ? -19.140 50.869 31.811 1.00 62.19 283 PRO A CA 1
ATOM 2214 C C . PRO A 1 283 ? -19.587 51.781 32.954 1.00 62.19 283 PRO A C 1
ATOM 2216 O O . PRO A 1 283 ? -20.738 51.719 33.390 1.00 62.19 283 PRO A O 1
ATOM 2219 N N . GLU A 1 284 ? -18.650 52.599 33.436 1.00 62.81 284 GLU A N 1
ATOM 2220 C CA . GLU A 1 284 ? -18.911 53.729 34.321 1.00 62.81 284 GLU A CA 1
ATOM 2221 C C . GLU A 1 284 ? -20.099 54.525 33.763 1.00 62.81 284 GLU A C 1
ATOM 2223 O O . GLU A 1 284 ? -20.090 54.953 32.604 1.00 62.81 284 GLU A O 1
ATOM 2228 N N . GLU A 1 285 ? -21.141 54.680 34.581 1.00 57.81 285 GLU A N 1
ATOM 2229 C CA . GLU A 1 285 ? -22.253 55.593 34.334 1.00 57.81 285 GLU A CA 1
ATOM 2230 C C . GLU A 1 285 ? -21.677 57.000 34.135 1.00 57.81 285 GLU A C 1
ATOM 2232 O O . GLU A 1 285 ? -21.321 57.695 35.084 1.00 57.81 285 GLU A O 1
ATOM 2237 N N . LEU A 1 286 ? -21.547 57.406 32.872 1.00 59.75 286 LEU A N 1
ATOM 2238 C CA . LEU A 1 286 ? -21.244 58.778 32.494 1.00 59.75 286 LEU A CA 1
ATOM 2239 C C . LEU A 1 286 ? -22.386 59.666 32.994 1.00 59.75 286 LEU A C 1
ATOM 2241 O O . LEU A 1 286 ? -23.483 59.663 32.430 1.00 59.75 286 LEU A O 1
ATOM 2245 N N . GLU A 1 287 ? -22.122 60.415 34.064 1.00 67.00 287 GLU A N 1
ATOM 2246 C CA . GLU A 1 287 ? -23.021 61.454 34.551 1.00 67.00 287 GLU A CA 1
ATOM 2247 C C . GLU A 1 287 ? -23.335 62.451 33.417 1.00 67.00 287 GLU A C 1
ATOM 2249 O O . GLU A 1 287 ? -22.421 62.900 32.713 1.00 67.00 287 GLU A O 1
ATOM 2254 N N . PRO A 1 288 ? -24.610 62.823 33.206 1.00 62.84 288 PRO A N 1
ATOM 2255 C CA . PRO A 1 288 ? -24.975 63.754 32.150 1.00 62.84 288 PRO A CA 1
ATOM 2256 C C . PRO A 1 288 ? -24.461 65.162 32.470 1.00 62.84 288 PRO A C 1
ATOM 2258 O O . PRO A 1 288 ? -24.834 65.783 33.467 1.00 62.84 288 PRO A O 1
ATOM 2261 N N . THR A 1 289 ? -23.624 65.685 31.578 1.00 63.19 289 THR A N 1
ATOM 2262 C CA . THR A 1 289 ? -23.205 67.086 31.557 1.00 63.19 289 THR A CA 1
ATOM 2263 C C . THR A 1 289 ? -24.408 68.014 31.335 1.00 63.19 289 THR A C 1
ATOM 2265 O O . THR A 1 289 ? -25.262 67.726 30.493 1.00 63.19 289 THR A O 1
ATOM 2268 N N . PRO A 1 290 ? -24.501 69.143 32.063 1.00 58.84 290 PRO A N 1
ATOM 2269 C CA . PRO A 1 290 ? -25.616 70.070 31.931 1.00 58.84 290 PRO A CA 1
ATOM 2270 C C . PRO A 1 290 ? -25.567 70.841 30.606 1.00 58.84 290 PRO A C 1
ATOM 2272 O O . PRO A 1 290 ? -24.551 71.424 30.226 1.00 58.84 290 PRO A O 1
ATOM 2275 N N . GLU A 1 291 ? -26.720 70.845 29.943 1.00 58.50 291 GLU A N 1
ATOM 2276 C CA . GLU A 1 291 ? -27.056 71.545 28.707 1.00 58.50 291 GLU A CA 1
ATOM 2277 C C . GLU A 1 291 ? -26.770 73.055 28.822 1.00 58.50 291 GLU A C 1
ATOM 2279 O O . GLU A 1 291 ? -27.424 73.788 29.568 1.00 58.50 291 GLU A O 1
ATOM 2284 N N . SER A 1 292 ? -25.762 73.530 28.087 1.00 57.38 292 SER A N 1
ATOM 2285 C CA . SER A 1 292 ? -25.494 74.953 27.901 1.00 57.38 292 SER A CA 1
ATOM 2286 C C . SER A 1 292 ? -26.490 75.522 26.894 1.00 57.38 292 SER A C 1
ATOM 2288 O O . SER A 1 292 ? -26.369 75.295 25.691 1.00 57.38 292 SER A O 1
ATOM 2290 N N . GLY A 1 293 ? -27.474 76.263 27.398 1.00 51.28 293 GLY A N 1
ATOM 2291 C CA . GLY A 1 293 ? -28.372 77.057 26.574 1.00 51.28 293 GLY A CA 1
ATOM 2292 C C . GLY A 1 293 ? -27.635 78.199 25.877 1.00 51.28 293 GLY A C 1
ATOM 2293 O O . GLY A 1 293 ? -26.936 78.981 26.521 1.00 51.28 293 GLY A O 1
ATOM 2294 N N . GLU A 1 294 ? -27.864 78.330 24.573 1.00 52.88 294 GLU A N 1
ATOM 2295 C CA . GLU A 1 294 ? -27.683 79.587 23.853 1.00 52.88 294 GLU A CA 1
ATOM 2296 C C . GLU A 1 294 ? -29.044 80.110 23.365 1.00 52.88 294 GLU A C 1
ATOM 2298 O O . GLU A 1 294 ? -29.889 79.331 22.912 1.00 52.88 294 GLU A O 1
ATOM 2303 N N . PRO A 1 295 ? -29.289 81.426 23.483 1.00 61.47 295 PRO A N 1
ATOM 2304 C CA . PRO A 1 295 ? -30.536 82.058 23.085 1.00 61.47 295 PRO A CA 1
ATOM 2305 C C . PRO A 1 295 ? -30.543 82.393 21.587 1.00 61.47 295 PRO A C 1
ATOM 2307 O O . PRO A 1 295 ? -29.520 82.734 20.996 1.00 61.47 295 PRO A O 1
ATOM 2310 N N . SER A 1 296 ? -31.724 82.393 20.972 1.00 53.03 296 SER A N 1
ATOM 2311 C CA . SER A 1 296 ? -31.942 83.082 19.697 1.00 53.03 296 SER A CA 1
ATOM 2312 C C . SER A 1 296 ? -33.277 83.810 19.693 1.00 53.03 296 SER A C 1
ATOM 2314 O O . SER A 1 296 ? -34.337 83.186 19.636 1.00 53.03 296 SER A O 1
ATOM 2316 N N . ALA A 1 297 ? -33.184 85.138 19.740 1.00 55.91 297 ALA A N 1
ATOM 2317 C CA . ALA A 1 297 ? -33.860 86.057 18.829 1.00 55.91 297 ALA A CA 1
ATOM 2318 C C . ALA A 1 297 ? -33.043 87.355 18.751 1.00 55.91 297 ALA A C 1
ATOM 2320 O O . ALA A 1 297 ? -32.660 87.864 19.830 1.00 55.91 297 ALA A O 1
#

Sequence (297 aa):
MSPRTRQAVVAVFFLLLVLGVWRMWRASDAPAPEVATEEPPVTLETTFPETPAPVASPSATRPADTSVPPNLDRLERARRIRSEIKISLSGLYAAERAFYSESGRYSTDFDVVGWMPTSQKLSAKVGFLYPYQPSPDEYRDRMDRFDTDQAVEASKTFEDPDSHMSYQDSAIRVSMRSLGSYCEMNCTADANGFEAIAAANLDDDDELDVWRINDRKELVHLFDDLEGRPPLDARGEKFPSLPEDPVGDDEDIPLPPSPDQMPLAPPEMGPPGEPQPDEFMPPEELEPTPESGEPSA